Protein AF-A0A0C2KJC0-F1 (afdb_monomer_lite)

Structure (mmCIF, N/CA/C/O backbone):
data_AF-A0A0C2KJC0-F1
#
_entry.id   AF-A0A0C2KJC0-F1
#
loop_
_atom_site.group_PDB
_atom_site.id
_atom_site.type_symbol
_atom_site.label_atom_id
_atom_site.label_alt_id
_atom_site.label_comp_id
_atom_site.label_asym_id
_atom_site.label_entity_id
_atom_site.label_seq_id
_atom_site.pdbx_PDB_ins_code
_atom_site.Cartn_x
_atom_site.Cartn_y
_atom_site.Cartn_z
_atom_site.occupancy
_atom_site.B_iso_or_equiv
_atom_site.auth_seq_id
_atom_site.auth_comp_id
_atom_site.auth_asym_id
_atom_site.auth_atom_id
_atom_site.pdbx_PDB_model_num
ATOM 1 N N . MET A 1 1 ? -7.587 3.906 2.055 1.00 74.19 1 MET A N 1
ATOM 2 C CA . MET A 1 1 ? -7.686 5.118 1.212 1.00 74.19 1 MET A CA 1
ATOM 3 C C . MET A 1 1 ? -6.501 5.133 0.279 1.00 74.19 1 MET A C 1
ATOM 5 O O . MET A 1 1 ? -5.377 4.971 0.729 1.00 74.19 1 MET A O 1
ATOM 9 N N . VAL A 1 2 ? -6.749 5.277 -1.013 1.00 67.50 2 VAL A N 1
ATOM 10 C CA . VAL A 1 2 ? -5.708 5.223 -2.041 1.00 67.50 2 VAL A CA 1
ATOM 11 C C . VAL A 1 2 ? -5.778 6.500 -2.856 1.00 67.50 2 VAL A C 1
ATOM 13 O O . VAL A 1 2 ? -6.874 6.944 -3.216 1.00 67.50 2 VAL A O 1
ATOM 16 N N . TYR A 1 3 ? -4.621 7.090 -3.134 1.00 64.12 3 TYR A N 1
ATOM 17 C CA . TYR A 1 3 ? -4.519 8.243 -4.015 1.00 64.12 3 TYR A CA 1
ATOM 18 C C . TYR A 1 3 ? -3.795 7.850 -5.285 1.00 64.12 3 TYR A C 1
ATOM 20 O O . TYR A 1 3 ? -2.656 7.410 -5.219 1.00 64.12 3 TYR A O 1
ATOM 28 N N . SER A 1 4 ? -4.430 8.074 -6.427 1.00 61.91 4 SER A N 1
ATOM 29 C CA . SER A 1 4 ? -3.801 7.917 -7.732 1.00 61.91 4 SER A CA 1
ATOM 30 C C . SER A 1 4 ? -3.874 9.231 -8.498 1.00 61.91 4 SER A C 1
ATOM 32 O O . SER A 1 4 ? -4.860 9.971 -8.438 1.00 61.91 4 SER A O 1
ATOM 34 N N . THR A 1 5 ? -2.820 9.567 -9.228 1.00 53.16 5 THR A N 1
ATOM 35 C CA . THR A 1 5 ? -2.839 10.702 -10.148 1.00 53.16 5 THR A CA 1
ATOM 36 C C . THR A 1 5 ? -3.130 10.197 -11.549 1.00 53.16 5 THR A C 1
ATOM 38 O O . THR A 1 5 ? -2.281 9.688 -12.271 1.00 53.16 5 THR A O 1
ATOM 41 N N . THR A 1 6 ? -4.380 10.343 -11.976 1.00 53.16 6 THR A N 1
ATOM 42 C CA . THR A 1 6 ? -4.729 10.095 -13.374 1.00 53.16 6 THR A CA 1
ATOM 43 C C . THR A 1 6 ? -4.352 11.326 -14.192 1.00 53.16 6 THR A C 1
ATOM 45 O O . THR A 1 6 ? -4.978 12.384 -14.054 1.00 53.16 6 THR A O 1
ATOM 48 N N . LYS A 1 7 ? -3.338 11.215 -15.058 1.00 50.09 7 LYS A N 1
ATOM 49 C CA . LYS A 1 7 ? -3.073 12.241 -16.076 1.00 50.09 7 LYS A CA 1
ATOM 50 C C . LYS A 1 7 ? -4.259 12.259 -17.045 1.00 50.09 7 LYS A C 1
ATOM 52 O O . LYS A 1 7 ? -4.521 11.274 -17.726 1.00 50.09 7 LYS A O 1
ATOM 57 N N . LYS A 1 8 ? -5.011 13.363 -17.087 1.00 56.62 8 LYS A N 1
ATOM 58 C CA . LYS A 1 8 ? -6.057 13.542 -18.104 1.00 56.62 8 LYS A CA 1
ATOM 59 C C . LYS A 1 8 ? -5.412 13.682 -19.489 1.00 56.62 8 LYS A C 1
ATOM 61 O O . LYS A 1 8 ? -4.358 14.316 -19.571 1.00 56.62 8 LYS A O 1
ATOM 66 N N . PRO A 1 9 ? -6.037 13.157 -20.561 1.00 55.56 9 PRO A N 1
ATOM 67 C CA . PRO A 1 9 ? -5.565 13.397 -21.918 1.00 55.56 9 PRO A CA 1
ATOM 68 C C . PRO A 1 9 ? -5.495 14.907 -22.165 1.00 55.56 9 PRO A C 1
ATOM 70 O O . PRO A 1 9 ? -6.414 15.655 -21.818 1.00 55.56 9 PRO A O 1
ATOM 73 N N . VAL A 1 10 ? -4.352 15.352 -22.686 1.00 49.28 10 VAL A N 1
ATOM 74 C CA . VAL A 1 10 ? -4.024 16.766 -22.869 1.00 49.28 10 VAL A CA 1
ATOM 75 C C . VAL A 1 10 ? -5.002 17.376 -23.872 1.00 49.28 10 VAL A C 1
ATOM 77 O O . VAL A 1 10 ? -4.950 17.091 -25.063 1.00 49.28 10 VAL A O 1
ATOM 80 N N . SER A 1 11 ? -5.903 18.228 -23.380 1.00 60.25 11 SER A N 1
ATOM 81 C CA . SER A 1 11 ? -6.681 19.141 -24.219 1.00 60.25 11 SER A CA 1
ATOM 82 C C . SER A 1 11 ? -5.780 20.304 -24.642 1.00 60.25 11 SER A C 1
ATOM 84 O O . SER A 1 11 ? -5.090 20.901 -23.814 1.00 60.25 11 SER A O 1
ATOM 86 N N . SER A 1 12 ? -5.764 20.606 -25.938 1.00 69.06 12 SER A N 1
ATOM 87 C CA . SER A 1 12 ? -4.708 21.317 -26.676 1.00 69.06 12 SER A CA 1
ATOM 88 C C . SER A 1 12 ? -4.483 22.803 -26.345 1.00 69.06 12 SER A C 1
ATOM 90 O O . SER A 1 12 ? -3.780 23.483 -27.091 1.00 69.06 12 SER A O 1
ATOM 92 N N . ARG A 1 13 ? -5.025 23.358 -25.250 1.00 73.00 13 ARG A N 1
ATOM 93 C CA . ARG A 1 13 ? -4.873 24.803 -24.971 1.00 73.00 13 ARG A CA 1
ATOM 94 C C . ARG A 1 13 ? -4.817 25.252 -23.508 1.00 73.00 13 ARG A C 1
ATOM 96 O O . ARG A 1 13 ? -4.874 26.452 -23.255 1.00 73.00 13 ARG A O 1
ATOM 103 N N . GLY A 1 14 ? -4.671 24.341 -22.544 1.00 73.44 14 GLY A N 1
ATOM 104 C CA . GLY A 1 14 ? -4.585 24.688 -21.118 1.00 73.44 14 GLY A CA 1
ATOM 105 C C . GLY A 1 14 ? -3.376 24.065 -20.425 1.00 73.44 14 GLY A C 1
ATOM 106 O O . GLY A 1 14 ? -2.967 22.959 -20.771 1.00 73.44 14 GLY A O 1
ATOM 107 N N . LYS A 1 15 ? -2.820 24.751 -19.414 1.00 76.75 15 LYS A N 1
ATOM 108 C CA . LYS A 1 15 ? -1.827 24.150 -18.509 1.00 76.75 15 LYS A CA 1
ATOM 109 C C . LYS A 1 15 ? -2.422 22.853 -17.932 1.00 76.75 15 LYS A C 1
ATOM 111 O O . LYS A 1 15 ? -3.528 22.912 -17.383 1.00 76.75 15 LYS A O 1
ATOM 116 N N . PRO A 1 16 ? -1.747 21.697 -18.052 1.00 64.19 16 PRO A N 1
ATOM 117 C CA . PRO A 1 16 ? -2.268 20.443 -17.529 1.00 64.19 16 PRO A CA 1
ATOM 118 C C . PRO A 1 16 ? -2.407 20.551 -16.008 1.00 64.19 16 PRO A C 1
ATOM 120 O O . PRO A 1 16 ? -1.422 20.661 -15.285 1.00 64.19 16 PRO A O 1
ATOM 123 N N . THR A 1 17 ? -3.647 20.547 -15.517 1.00 74.12 17 THR A N 1
ATOM 124 C CA . THR A 1 17 ? -3.936 20.424 -14.086 1.00 74.12 17 THR A CA 1
ATOM 125 C C . THR A 1 17 ? -4.113 18.944 -13.773 1.00 74.12 17 THR A C 1
ATOM 127 O O . THR A 1 17 ? -5.061 18.300 -14.226 1.00 74.12 17 THR A O 1
ATOM 130 N N . VAL A 1 18 ? -3.165 18.375 -13.030 1.00 74.88 18 VAL A N 1
ATOM 131 C CA . VAL A 1 18 ? -3.246 16.985 -12.574 1.00 74.88 18 VAL A CA 1
ATOM 132 C C . VAL A 1 18 ? -4.295 16.928 -11.466 1.00 74.88 18 VAL A C 1
ATOM 134 O O . VAL A 1 18 ? -4.093 17.461 -10.377 1.00 74.88 18 VAL A O 1
ATOM 137 N N . LYS A 1 19 ? -5.454 16.325 -11.744 1.00 80.00 19 LYS A N 1
ATOM 138 C CA . LYS A 1 19 ? -6.453 16.052 -10.705 1.00 80.00 19 LYS A CA 1
ATOM 139 C C . LYS A 1 19 ? -6.055 14.761 -9.994 1.00 80.00 19 LYS A C 1
ATOM 141 O O . LYS A 1 19 ? -6.086 13.697 -10.607 1.00 80.00 19 LYS A O 1
ATOM 146 N N . LYS A 1 20 ? -5.689 14.862 -8.713 1.00 82.12 20 LYS A N 1
ATOM 147 C CA . LYS A 1 20 ? -5.448 13.704 -7.843 1.00 82.12 20 LYS A CA 1
ATOM 148 C C . LYS A 1 20 ? -6.792 13.022 -7.574 1.00 82.12 20 LYS A C 1
ATOM 150 O O . LYS A 1 20 ? -7.689 13.633 -6.990 1.00 82.12 20 LYS A O 1
ATOM 155 N N . LEU A 1 21 ? -6.953 11.796 -8.063 1.00 85.56 21 LEU A N 1
ATOM 156 C CA . LEU A 1 21 ? -8.123 10.967 -7.813 1.00 85.56 21 LEU A CA 1
ATOM 157 C C . LEU A 1 21 ? -7.926 10.265 -6.465 1.00 85.56 21 LEU A C 1
ATOM 159 O O . LEU A 1 21 ? -6.847 9.763 -6.155 1.00 85.56 21 LEU A O 1
ATOM 163 N N . ARG A 1 22 ? -8.969 10.264 -5.636 1.00 88.69 22 ARG A N 1
ATOM 164 C CA . ARG A 1 22 ? -8.951 9.636 -4.315 1.00 88.69 22 ARG A CA 1
ATOM 165 C C . ARG A 1 22 ? -10.032 8.572 -4.265 1.00 88.69 22 ARG A C 1
ATOM 167 O O . ARG A 1 22 ? -11.211 8.892 -4.393 1.00 88.69 22 ARG A O 1
ATOM 174 N N . THR A 1 23 ? -9.625 7.339 -3.997 1.00 91.50 23 THR A N 1
ATOM 175 C CA . THR A 1 23 ? -10.531 6.203 -3.830 1.00 91.50 23 THR A CA 1
ATOM 176 C C . THR A 1 23 ? -10.541 5.790 -2.364 1.00 91.50 23 THR A C 1
ATOM 178 O O . THR A 1 23 ? -9.501 5.502 -1.765 1.00 91.50 23 THR A O 1
ATOM 181 N N . THR A 1 24 ? -11.725 5.767 -1.756 1.00 94.06 24 THR A N 1
ATOM 182 C CA . THR A 1 24 ? -11.911 5.303 -0.375 1.00 94.06 24 THR A CA 1
ATOM 183 C C . THR A 1 24 ? -12.746 4.032 -0.406 1.00 94.06 24 THR A C 1
ATOM 185 O O . THR A 1 24 ? -13.825 4.030 -0.986 1.00 94.06 24 THR A O 1
ATOM 188 N N . LYS A 1 25 ? -12.221 2.964 0.193 1.00 95.69 25 LYS A N 1
ATOM 189 C CA . LYS A 1 25 ? -12.908 1.695 0.429 1.00 95.69 25 LYS A CA 1
ATOM 190 C C . LYS A 1 25 ? -12.744 1.338 1.909 1.00 95.69 25 LYS A C 1
ATOM 192 O O . LYS A 1 25 ? -11.791 1.801 2.543 1.00 95.69 25 LYS A O 1
ATOM 197 N N . THR A 1 26 ? -13.679 0.564 2.436 1.00 95.06 26 THR A N 1
ATOM 198 C CA . THR A 1 26 ? -13.746 0.135 3.839 1.00 95.06 26 THR A CA 1
ATOM 199 C C . THR A 1 26 ? -14.076 -1.345 3.877 1.00 95.06 26 THR A C 1
ATOM 201 O O . THR A 1 26 ? -14.978 -1.773 3.163 1.00 95.06 26 THR A O 1
ATOM 204 N N . ASP A 1 27 ? -13.355 -2.092 4.705 1.00 96.50 27 ASP A N 1
ATOM 205 C CA . ASP A 1 27 ? -13.550 -3.524 4.918 1.00 96.50 27 ASP A CA 1
ATOM 206 C C . ASP A 1 27 ? -13.108 -3.892 6.344 1.00 96.50 27 ASP A C 1
ATOM 208 O O . ASP A 1 27 ? -12.488 -3.076 7.037 1.00 96.50 27 ASP A O 1
ATOM 212 N N . HIS A 1 28 ? -13.425 -5.107 6.779 1.00 95.12 28 HIS A N 1
ATOM 213 C CA . HIS A 1 28 ? -13.050 -5.642 8.078 1.00 95.12 28 HIS A CA 1
ATOM 214 C C . HIS A 1 28 ? -11.810 -6.535 7.958 1.00 95.12 28 HIS A C 1
ATOM 216 O O . HIS A 1 28 ? -11.857 -7.621 7.382 1.00 95.12 28 HIS A O 1
ATOM 222 N N . ILE A 1 29 ? -10.697 -6.093 8.547 1.00 94.88 29 ILE A N 1
ATOM 223 C CA . ILE A 1 29 ? -9.453 -6.864 8.613 1.00 94.88 29 ILE A CA 1
ATOM 224 C C . ILE A 1 29 ? -9.204 -7.240 10.073 1.00 94.88 29 ILE A C 1
ATOM 226 O O . ILE A 1 29 ? -9.181 -6.370 10.945 1.00 94.88 29 ILE A O 1
ATOM 230 N N . LEU A 1 30 ? -8.992 -8.529 10.339 1.00 94.69 30 LEU A N 1
ATOM 231 C CA . LEU A 1 30 ? -8.578 -8.998 11.658 1.00 94.69 30 LEU A CA 1
ATOM 232 C C . LEU A 1 30 ? -7.152 -8.509 11.935 1.00 94.69 30 LEU A C 1
ATOM 234 O O . LEU A 1 30 ? -6.219 -8.866 11.224 1.00 94.69 30 LEU A O 1
ATOM 238 N N . MET A 1 31 ? -7.003 -7.654 12.948 1.00 94.62 31 MET A N 1
ATOM 239 C CA . MET A 1 31 ? -5.698 -7.130 13.380 1.00 94.62 31 MET A CA 1
ATOM 240 C C . MET A 1 31 ? -4.955 -8.076 14.314 1.00 94.62 31 MET A C 1
ATOM 242 O O . MET A 1 31 ? -3.779 -7.847 14.608 1.00 94.62 31 MET A O 1
ATOM 246 N N . ASP A 1 32 ? -5.629 -9.110 14.810 1.00 93.31 32 ASP A N 1
ATOM 247 C CA . ASP A 1 32 ? -4.954 -10.100 15.623 1.00 93.31 32 ASP A CA 1
ATOM 248 C C . ASP A 1 32 ? -4.098 -11.009 14.740 1.00 93.31 32 ASP A C 1
ATOM 250 O O . ASP A 1 32 ? -4.513 -11.415 13.660 1.00 93.31 32 ASP A O 1
ATOM 254 N N . GLU A 1 33 ? -2.868 -11.234 15.183 1.00 94.50 33 GLU A N 1
ATOM 255 C CA . GLU A 1 33 ? -1.820 -12.030 14.527 1.00 94.50 33 GLU A CA 1
ATOM 256 C C . GLU A 1 33 ? -1.440 -11.672 13.073 1.00 94.50 33 GLU A C 1
ATOM 258 O O . GLU A 1 33 ? -0.573 -12.325 12.493 1.00 94.50 33 GLU A O 1
ATOM 263 N N . ILE A 1 34 ? -2.004 -10.617 12.478 1.00 97.12 34 ILE A N 1
ATOM 264 C CA . ILE A 1 34 ? -1.676 -10.243 11.098 1.00 97.12 34 ILE A CA 1
ATOM 265 C C . ILE A 1 34 ? -0.240 -9.713 10.980 1.00 97.12 34 ILE A C 1
ATOM 267 O O . ILE A 1 34 ? 0.184 -8.832 11.733 1.00 97.12 34 ILE A O 1
ATOM 271 N N . SER A 1 35 ? 0.510 -10.234 10.006 1.00 96.38 35 SER A N 1
ATOM 272 C CA . SER A 1 35 ? 1.835 -9.715 9.672 1.00 96.38 35 SER A CA 1
ATOM 273 C C . SER A 1 35 ? 1.729 -8.403 8.890 1.00 96.38 35 SER A C 1
ATOM 275 O O . SER A 1 35 ? 0.737 -8.146 8.204 1.00 96.38 35 SER A O 1
ATOM 277 N N . HIS A 1 36 ? 2.779 -7.582 8.931 1.00 95.94 36 HIS A N 1
ATOM 278 C CA . HIS A 1 36 ? 2.855 -6.349 8.142 1.00 95.94 36 HIS A CA 1
ATOM 279 C C . HIS A 1 36 ? 2.617 -6.602 6.639 1.00 95.94 36 HIS A C 1
ATOM 281 O O . HIS A 1 36 ? 1.850 -5.890 5.994 1.00 95.94 36 HIS A O 1
ATOM 287 N N . VAL A 1 37 ? 3.209 -7.663 6.084 1.00 96.31 37 VAL A N 1
ATOM 288 C CA . VAL A 1 37 ? 3.060 -8.021 4.665 1.00 96.31 37 VAL A CA 1
ATOM 289 C C . VAL A 1 37 ? 1.637 -8.484 4.351 1.00 96.31 37 VAL A C 1
ATOM 291 O O . VAL A 1 37 ? 1.074 -8.083 3.329 1.00 96.31 37 VAL A O 1
ATOM 294 N N . ASP A 1 38 ? 1.030 -9.297 5.215 1.00 97.00 38 ASP A N 1
ATOM 295 C CA . ASP A 1 38 ? -0.334 -9.792 4.995 1.00 97.00 38 ASP A CA 1
ATOM 296 C C . ASP A 1 38 ? -1.374 -8.681 5.145 1.00 97.00 38 ASP A C 1
ATOM 298 O O . ASP A 1 38 ? -2.348 -8.649 4.391 1.00 97.00 38 ASP A O 1
ATOM 302 N N . PHE A 1 39 ? -1.123 -7.708 6.025 1.00 97.00 39 PHE A N 1
ATOM 303 C CA . PHE A 1 39 ? -1.915 -6.485 6.117 1.00 97.00 39 PHE A CA 1
ATOM 304 C C . PHE A 1 39 ? -1.897 -5.698 4.801 1.00 97.00 39 PHE A C 1
ATOM 306 O O . PHE A 1 39 ? -2.956 -5.319 4.291 1.00 97.00 39 PHE A O 1
ATOM 313 N N . ILE A 1 40 ? -0.718 -5.506 4.199 1.00 96.81 40 ILE A N 1
ATOM 314 C CA . ILE A 1 40 ? -0.598 -4.823 2.903 1.00 96.81 40 ILE A CA 1
ATOM 315 C C . ILE A 1 40 ? -1.302 -5.623 1.800 1.00 96.81 40 ILE A C 1
ATOM 317 O O . ILE A 1 40 ? -2.045 -5.040 1.011 1.00 96.81 40 ILE A O 1
ATOM 321 N N . LYS A 1 41 ? -1.132 -6.951 1.746 1.00 96.81 41 LYS A N 1
ATOM 322 C CA . LYS A 1 41 ? -1.833 -7.804 0.766 1.00 96.81 41 LYS A CA 1
ATOM 323 C C . LYS A 1 41 ? -3.352 -7.702 0.904 1.00 96.81 41 LYS A C 1
ATOM 325 O O . LYS A 1 41 ? -4.043 -7.559 -0.105 1.00 96.81 41 LYS A O 1
ATOM 330 N N . ALA A 1 42 ? -3.873 -7.742 2.132 1.00 97.00 42 ALA A N 1
ATOM 331 C CA . ALA A 1 42 ? -5.298 -7.573 2.402 1.00 97.00 42 ALA A CA 1
ATOM 332 C C . ALA A 1 42 ? -5.791 -6.197 1.930 1.00 97.00 42 ALA A C 1
ATOM 334 O O . ALA A 1 42 ? -6.811 -6.104 1.247 1.00 97.00 42 ALA A O 1
ATOM 335 N N . PHE A 1 43 ? -5.027 -5.138 2.201 1.00 96.00 43 PHE A N 1
ATOM 336 C CA . PHE A 1 43 ? -5.340 -3.795 1.723 1.00 96.00 43 PHE A CA 1
ATOM 337 C C . PHE A 1 43 ? -5.360 -3.695 0.189 1.00 96.00 43 PHE A C 1
ATOM 339 O O . PHE A 1 43 ? -6.304 -3.144 -0.385 1.00 96.00 43 PHE A O 1
ATOM 346 N N . LEU A 1 44 ? -4.347 -4.242 -0.491 1.00 95.81 44 LEU A N 1
ATOM 347 C CA . LEU A 1 44 ? -4.289 -4.271 -1.955 1.00 95.81 44 LEU A CA 1
ATOM 348 C C . LEU A 1 44 ? -5.480 -5.027 -2.544 1.00 95.81 44 LEU A C 1
ATOM 350 O O . LEU A 1 44 ? -6.049 -4.580 -3.541 1.00 95.81 44 LEU A O 1
ATOM 354 N N . ARG A 1 45 ? -5.900 -6.121 -1.899 1.00 96.94 45 ARG A N 1
ATOM 355 C CA . ARG A 1 45 ? -7.077 -6.901 -2.297 1.00 96.94 45 ARG A CA 1
ATOM 356 C C . ARG A 1 45 ? -8.360 -6.084 -2.198 1.00 96.94 45 ARG A C 1
ATOM 358 O O . ARG A 1 45 ? -9.117 -6.057 -3.158 1.00 96.94 45 ARG A O 1
ATOM 365 N N . ILE A 1 46 ? -8.573 -5.362 -1.096 1.00 96.25 46 ILE A N 1
ATOM 366 C CA . ILE A 1 46 ? -9.738 -4.470 -0.931 1.00 96.25 46 ILE A CA 1
ATOM 367 C C . ILE A 1 46 ? -9.802 -3.451 -2.074 1.00 96.25 46 ILE A C 1
ATOM 369 O O . ILE A 1 46 ? -10.879 -3.091 -2.550 1.00 96.25 46 ILE A O 1
ATOM 373 N N . HIS A 1 47 ? -8.645 -2.983 -2.538 1.00 95.62 47 HIS A N 1
ATOM 374 C CA . HIS A 1 47 ? -8.533 -1.983 -3.590 1.00 95.62 47 HIS A CA 1
ATOM 375 C C . HIS A 1 47 ? -8.479 -2.532 -5.024 1.00 95.62 47 HIS A C 1
ATOM 377 O O . HIS A 1 47 ? -8.443 -1.709 -5.936 1.00 95.62 47 HIS A O 1
A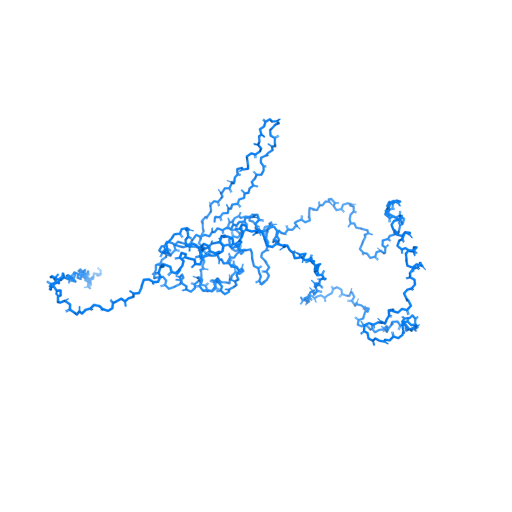TOM 383 N N . ASP A 1 48 ? -8.587 -3.848 -5.235 1.00 95.38 48 ASP A N 1
ATOM 384 C CA . ASP A 1 48 ? -8.433 -4.515 -6.544 1.00 95.38 48 ASP A CA 1
ATOM 385 C C . ASP A 1 48 ? -7.072 -4.209 -7.208 1.00 95.38 48 ASP A C 1
ATOM 387 O O . ASP A 1 48 ? -6.961 -4.012 -8.418 1.00 95.38 48 ASP A O 1
ATOM 391 N N . LEU A 1 49 ? -6.019 -4.112 -6.388 1.00 94.94 49 LEU A N 1
ATOM 392 C CA . LEU A 1 49 ? -4.653 -3.766 -6.805 1.00 94.94 49 LEU A CA 1
ATOM 393 C C . LEU A 1 49 ? -3.679 -4.951 -6.766 1.00 94.94 49 LEU A C 1
ATOM 395 O O . LEU A 1 49 ? -2.513 -4.780 -7.111 1.00 94.94 49 LEU A O 1
ATOM 399 N N . THR A 1 50 ? -4.127 -6.144 -6.369 1.00 95.19 50 THR A N 1
ATOM 400 C CA . THR A 1 50 ? -3.273 -7.342 -6.231 1.00 95.19 50 THR A CA 1
ATOM 401 C C . THR A 1 50 ? -2.636 -7.797 -7.536 1.00 95.19 50 THR A C 1
ATOM 403 O O . THR A 1 50 ? -1.562 -8.384 -7.512 1.00 95.19 50 THR A O 1
ATOM 406 N N . ASP A 1 51 ? -3.267 -7.501 -8.671 1.00 94.50 51 ASP A N 1
ATOM 407 C CA . ASP A 1 51 ? -2.741 -7.863 -9.992 1.00 94.50 51 ASP A CA 1
ATOM 408 C C . ASP A 1 51 ? -1.697 -6.858 -10.499 1.00 94.50 51 ASP A C 1
ATOM 410 O O . ASP A 1 51 ? -0.967 -7.136 -11.448 1.00 94.50 51 ASP A O 1
ATOM 414 N N . GLN A 1 52 ? -1.649 -5.672 -9.885 1.00 94.44 52 GLN A N 1
ATOM 415 C CA . GLN A 1 52 ? -0.778 -4.568 -10.285 1.00 94.44 52 GLN A CA 1
ATOM 416 C C . GLN A 1 52 ? 0.394 -4.383 -9.327 1.00 94.44 52 GLN A C 1
ATOM 418 O O . GLN A 1 52 ? 1.434 -3.898 -9.755 1.00 94.44 52 GLN A O 1
ATOM 423 N N . TYR A 1 53 ? 0.251 -4.750 -8.053 1.00 95.94 53 TYR A N 1
ATOM 424 C CA . TYR A 1 53 ? 1.257 -4.514 -7.022 1.00 95.94 53 TYR A CA 1
ATOM 425 C C . TYR A 1 53 ? 1.434 -5.740 -6.128 1.00 95.94 53 TYR A C 1
ATOM 427 O O . TYR A 1 53 ? 0.455 -6.359 -5.711 1.00 95.94 53 TYR A O 1
ATOM 435 N N . SER A 1 54 ? 2.685 -6.045 -5.777 1.00 95.50 54 SER A N 1
ATOM 436 C CA . SER A 1 54 ? 3.028 -7.067 -4.786 1.00 95.50 54 SER A CA 1
ATOM 437 C C . SER A 1 54 ? 3.973 -6.475 -3.748 1.00 95.50 54 SER A C 1
ATOM 439 O O . SER A 1 54 ? 5.026 -5.957 -4.122 1.00 95.50 54 SER A O 1
ATOM 441 N N . PRO A 1 55 ? 3.674 -6.590 -2.442 1.00 95.81 55 PRO A N 1
ATOM 442 C CA . PRO A 1 55 ? 4.670 -6.293 -1.427 1.00 95.81 55 PRO A CA 1
ATOM 443 C C . PRO A 1 55 ? 5.816 -7.308 -1.522 1.00 95.81 55 PRO A C 1
ATOM 445 O O . PRO A 1 55 ? 5.608 -8.472 -1.885 1.00 95.81 55 PRO A O 1
ATOM 448 N N . GLY A 1 56 ? 7.028 -6.867 -1.193 1.00 91.69 56 GLY A N 1
ATOM 449 C CA . GLY A 1 56 ? 8.169 -7.756 -1.024 1.00 91.69 56 GLY A CA 1
ATOM 450 C C . GLY A 1 56 ? 8.046 -8.583 0.257 1.00 91.69 56 GLY A C 1
ATOM 451 O O . GLY A 1 56 ? 7.234 -8.299 1.135 1.00 91.69 56 GLY A O 1
ATOM 452 N N . VAL A 1 57 ? 8.888 -9.611 0.383 1.00 86.81 57 VAL A N 1
ATOM 453 C CA . VAL A 1 57 ? 8.899 -10.511 1.555 1.00 86.81 57 VAL A CA 1
ATOM 454 C C . VAL A 1 57 ? 9.295 -9.773 2.840 1.00 86.81 57 VAL A C 1
ATOM 456 O O . VAL A 1 57 ? 8.795 -10.091 3.914 1.00 86.81 57 VAL A O 1
ATOM 459 N N . HIS A 1 58 ? 10.180 -8.781 2.727 1.00 81.25 58 HIS A N 1
ATOM 460 C CA . HIS A 1 58 ? 10.727 -8.040 3.870 1.00 81.25 58 HIS A CA 1
ATOM 461 C C . HIS A 1 58 ? 10.315 -6.569 3.899 1.00 81.25 58 HIS A C 1
ATOM 463 O O . HIS A 1 58 ? 10.351 -5.945 4.954 1.00 81.25 58 HIS A O 1
ATOM 469 N N . PHE A 1 59 ? 9.927 -6.025 2.746 1.00 88.12 59 PHE A N 1
ATOM 470 C CA . PHE A 1 59 ? 9.633 -4.611 2.575 1.00 88.12 59 PHE A CA 1
ATOM 471 C C . PHE A 1 59 ? 8.340 -4.457 1.793 1.00 88.12 59 PHE A C 1
ATOM 473 O O . PHE A 1 59 ? 8.172 -5.036 0.718 1.00 88.12 59 PHE A O 1
ATOM 480 N N . GLY A 1 60 ? 7.437 -3.660 2.344 1.00 92.75 60 GLY A N 1
ATOM 481 C CA . GLY A 1 60 ? 6.220 -3.237 1.678 1.00 92.75 60 GLY A CA 1
ATOM 482 C C . GLY A 1 60 ? 6.268 -1.749 1.338 1.00 92.75 60 GLY A C 1
ATOM 483 O O . GLY A 1 60 ? 7.132 -1.034 1.843 1.00 92.75 60 GLY A O 1
ATOM 484 N N . PRO A 1 61 ? 5.354 -1.279 0.481 1.00 95.88 61 PRO A N 1
ATOM 485 C CA . PRO A 1 61 ? 5.177 0.144 0.239 1.00 95.88 61 PRO A CA 1
ATOM 486 C C . PRO A 1 61 ? 4.840 0.883 1.536 1.00 95.88 61 PRO A C 1
ATOM 488 O O . PRO A 1 61 ? 4.010 0.421 2.317 1.00 95.88 61 PRO A O 1
ATOM 491 N N . GLN A 1 62 ? 5.459 2.047 1.732 1.00 96.56 62 GLN A N 1
ATOM 492 C CA . GLN A 1 62 ? 5.207 2.910 2.883 1.00 96.56 62 GLN A CA 1
ATOM 493 C C . GLN A 1 62 ? 3.750 3.404 2.883 1.00 96.56 62 GLN A C 1
ATOM 495 O O . GLN A 1 62 ? 3.207 3.791 1.841 1.00 96.56 62 GLN A O 1
ATOM 500 N N . PHE A 1 63 ? 3.116 3.435 4.055 1.00 96.88 63 PHE A N 1
ATOM 501 C CA . PHE A 1 63 ? 1.754 3.952 4.212 1.00 96.88 63 PHE A CA 1
ATOM 502 C C . PHE A 1 63 ? 1.570 4.729 5.507 1.00 96.88 63 PHE A C 1
ATOM 504 O O . PHE A 1 63 ? 2.345 4.613 6.452 1.00 96.88 63 PHE A O 1
ATOM 511 N N . LYS A 1 64 ? 0.511 5.536 5.560 1.00 96.88 64 LYS A N 1
ATOM 512 C CA . LYS A 1 64 ? 0.096 6.250 6.770 1.00 96.88 64 LYS A CA 1
ATOM 513 C C . LYS A 1 64 ? -1.050 5.518 7.444 1.00 96.88 64 LYS A C 1
ATOM 515 O O . LYS A 1 64 ? -2.020 5.155 6.779 1.00 96.88 64 LYS A O 1
ATOM 520 N N . LEU A 1 65 ? -0.952 5.357 8.756 1.00 95.69 65 LEU A N 1
ATOM 521 C CA . LEU A 1 65 ? -1.919 4.666 9.598 1.00 95.69 65 LEU A CA 1
ATOM 522 C C . LEU A 1 65 ? -2.387 5.591 10.726 1.00 95.69 65 LEU A C 1
ATOM 524 O O . LEU A 1 65 ? -1.574 6.221 11.404 1.00 95.69 65 LEU A O 1
ATOM 528 N N . TRP A 1 66 ? -3.697 5.686 10.937 1.00 95.56 66 TRP A N 1
ATOM 529 C CA . TRP A 1 66 ? -4.275 6.391 12.083 1.00 95.56 66 TRP A CA 1
ATOM 530 C C . TRP A 1 66 ? -5.650 5.825 12.433 1.00 95.56 66 TRP A C 1
ATOM 532 O O . TRP A 1 66 ? -6.274 5.136 11.635 1.00 95.56 66 TRP A O 1
ATOM 542 N N . TRP A 1 67 ? -6.147 6.113 13.629 1.00 94.00 67 TRP A N 1
ATOM 543 C CA . TRP A 1 67 ? -7.477 5.701 14.081 1.00 94.00 67 TRP A CA 1
ATOM 544 C C . TRP A 1 67 ? -8.134 6.825 14.883 1.00 94.00 67 TRP A C 1
ATOM 546 O O . TRP A 1 67 ? -7.478 7.790 15.292 1.00 94.00 67 TRP A O 1
ATOM 556 N N . THR A 1 68 ? -9.445 6.719 15.086 1.00 87.94 68 THR A N 1
ATOM 557 C CA . THR A 1 68 ? -10.190 7.636 15.960 1.00 87.94 68 THR A CA 1
ATOM 558 C C . THR A 1 68 ? -9.594 7.570 17.369 1.00 87.94 68 THR A C 1
ATOM 560 O O . THR A 1 68 ? -9.381 6.478 17.878 1.00 87.94 68 THR A O 1
ATOM 563 N N . ASP A 1 69 ? -9.301 8.720 17.982 1.00 85.25 69 ASP A N 1
ATOM 564 C CA . ASP A 1 69 ? -8.629 8.890 19.291 1.00 85.25 69 ASP A CA 1
ATOM 565 C C . ASP A 1 69 ? -7.096 8.979 19.271 1.00 85.25 69 ASP A C 1
ATOM 567 O O . ASP A 1 69 ? -6.480 9.048 20.340 1.00 85.25 69 ASP A O 1
ATOM 571 N N . LEU A 1 70 ? -6.451 9.000 18.102 1.00 83.19 70 LEU A N 1
ATOM 572 C CA . LEU A 1 70 ? -5.057 9.440 18.035 1.00 83.19 70 LEU A CA 1
ATOM 573 C C . LEU A 1 70 ? -5.008 10.974 18.155 1.00 83.19 70 LEU A C 1
ATOM 575 O O . LEU A 1 70 ? -5.668 11.689 17.392 1.00 83.19 70 LEU A O 1
ATOM 579 N N . SER A 1 71 ? -4.240 11.499 19.115 1.00 79.69 71 SER A N 1
ATOM 580 C CA . SER A 1 71 ? -4.072 12.945 19.297 1.00 79.69 71 SER A CA 1
ATOM 581 C C . SER A 1 71 ? -3.444 13.554 18.039 1.00 79.69 71 SER A C 1
ATOM 583 O O . SER A 1 71 ? -2.298 13.257 17.719 1.00 79.69 71 SER A O 1
ATOM 585 N N . GLY A 1 72 ? -4.198 14.385 17.315 1.00 82.50 72 GLY A N 1
ATOM 586 C CA . GLY A 1 72 ? -3.753 15.006 16.059 1.00 82.50 72 GLY A CA 1
ATOM 587 C C . GLY A 1 72 ? -4.446 14.482 14.797 1.00 82.50 72 GLY A C 1
ATOM 588 O O . GLY A 1 72 ? -4.238 15.041 13.719 1.00 82.50 72 GLY A O 1
ATOM 589 N N . GLY A 1 73 ? -5.305 13.460 14.900 1.00 85.12 73 GLY A N 1
ATOM 590 C CA . GLY A 1 73 ? -6.092 12.958 13.770 1.00 85.12 73 GLY A CA 1
ATOM 591 C C . GLY A 1 73 ? -5.223 12.639 12.548 1.00 85.12 73 GLY A C 1
ATOM 592 O O . GLY A 1 73 ? -4.185 11.996 12.671 1.00 85.12 73 GLY A O 1
ATOM 593 N N . LYS A 1 74 ? -5.610 13.138 11.365 1.00 86.69 74 LYS A N 1
ATOM 594 C CA . LYS A 1 74 ? -4.847 12.927 10.121 1.00 86.69 74 LYS A CA 1
ATOM 595 C C . LYS A 1 74 ? -3.441 13.555 10.149 1.00 86.69 74 LYS A C 1
ATOM 597 O O . LYS A 1 74 ? -2.538 13.042 9.497 1.00 86.69 74 LYS A O 1
ATOM 602 N N . LEU A 1 75 ? -3.250 14.658 10.878 1.00 88.25 75 LEU A N 1
ATOM 603 C CA . LEU A 1 75 ? -1.948 15.333 10.993 1.00 88.25 75 LEU A CA 1
ATOM 604 C C . LEU A 1 75 ? -0.959 14.532 11.848 1.00 88.25 75 LEU A C 1
ATOM 606 O O . LEU A 1 75 ? 0.240 14.614 11.614 1.00 88.25 75 LEU A O 1
ATOM 610 N N . GLY A 1 76 ? -1.466 13.746 12.801 1.00 89.44 76 GLY A N 1
ATOM 611 C CA . GLY A 1 76 ? -0.671 12.865 13.656 1.00 89.44 76 GLY A CA 1
ATOM 612 C C . GLY A 1 76 ? -0.504 11.446 13.112 1.00 89.44 76 GLY A C 1
ATOM 613 O O . GLY A 1 76 ? -0.109 10.568 13.871 1.00 89.44 76 GLY A O 1
ATOM 614 N N . ALA A 1 77 ? -0.853 11.191 11.846 1.00 93.38 77 ALA A N 1
ATOM 615 C CA . ALA A 1 77 ? -0.797 9.850 11.279 1.00 93.38 77 ALA A CA 1
ATOM 616 C C . ALA A 1 77 ? 0.632 9.293 11.288 1.00 93.38 77 ALA A C 1
ATOM 618 O O . ALA A 1 77 ? 1.554 9.923 10.765 1.00 93.38 77 ALA A O 1
ATOM 619 N N . SER A 1 78 ? 0.796 8.094 11.847 1.00 95.56 78 SER A N 1
ATOM 620 C CA . SER A 1 78 ? 2.075 7.393 11.868 1.00 95.56 78 SER A CA 1
ATOM 621 C C . SER A 1 78 ? 2.382 6.858 10.474 1.00 95.56 78 SER A C 1
ATOM 623 O O . SER A 1 78 ? 1.560 6.166 9.871 1.00 95.56 78 SER A O 1
ATOM 625 N N . THR A 1 79 ? 3.559 7.189 9.957 1.00 97.31 79 THR A N 1
ATOM 626 C CA . THR A 1 79 ? 4.088 6.582 8.736 1.00 97.31 79 THR A CA 1
ATOM 627 C C . THR A 1 79 ? 4.712 5.239 9.101 1.00 97.31 79 THR A C 1
ATOM 629 O O . THR A 1 79 ? 5.573 5.191 9.973 1.00 97.31 79 THR A O 1
ATOM 632 N N . ILE A 1 80 ? 4.255 4.167 8.463 1.00 97.31 80 ILE A N 1
ATOM 633 C CA . ILE A 1 80 ? 4.725 2.797 8.664 1.00 97.31 80 ILE A CA 1
ATOM 634 C C . ILE A 1 80 ? 5.605 2.429 7.474 1.00 97.31 80 ILE A C 1
ATOM 636 O O . ILE A 1 80 ? 5.133 2.445 6.333 1.00 97.31 80 ILE A O 1
ATOM 640 N N . GLU A 1 81 ? 6.876 2.131 7.732 1.00 95.44 81 GLU A N 1
ATOM 641 C CA . GLU A 1 81 ? 7.844 1.759 6.693 1.00 95.44 81 GLU A CA 1
ATOM 642 C C . GLU A 1 81 ? 8.334 0.317 6.854 1.00 95.44 81 GLU A C 1
ATOM 644 O O . GLU A 1 81 ? 8.555 -0.391 5.871 1.00 95.44 81 GLU A O 1
ATOM 649 N N . ASN A 1 82 ? 8.468 -0.146 8.096 1.00 95.44 82 ASN A N 1
ATOM 650 C CA . ASN A 1 82 ? 9.025 -1.455 8.415 1.00 95.44 82 ASN A CA 1
ATOM 651 C C . ASN A 1 82 ? 8.101 -2.269 9.345 1.00 95.44 82 ASN A C 1
ATOM 653 O O . ASN A 1 82 ? 7.095 -1.778 9.861 1.00 95.44 82 ASN A O 1
ATOM 657 N N . ASN A 1 83 ? 8.455 -3.540 9.566 1.00 95.88 83 ASN A N 1
ATOM 658 C CA . ASN A 1 83 ? 7.681 -4.435 10.433 1.00 95.88 83 ASN A CA 1
ATOM 659 C C . ASN A 1 83 ? 7.614 -3.936 11.884 1.00 95.88 83 ASN A C 1
ATOM 661 O O . ASN A 1 83 ? 6.581 -4.084 12.524 1.00 95.88 83 ASN A O 1
ATOM 665 N N . HIS A 1 84 ? 8.684 -3.316 12.389 1.00 96.25 84 HIS A N 1
ATOM 666 C CA . HIS A 1 84 ? 8.726 -2.804 13.756 1.00 96.25 84 HIS A CA 1
ATOM 667 C C . HIS A 1 84 ? 7.733 -1.652 13.966 1.00 96.25 84 HIS A C 1
ATOM 669 O O . HIS A 1 84 ? 6.982 -1.670 14.941 1.00 96.25 84 HIS A O 1
ATOM 675 N N . ASP A 1 85 ? 7.666 -0.694 13.038 1.00 96.81 85 ASP A N 1
ATOM 676 C CA . ASP A 1 85 ? 6.700 0.410 13.082 1.00 96.81 85 ASP A CA 1
ATOM 677 C C . ASP A 1 85 ? 5.266 -0.133 13.093 1.00 96.81 85 ASP A C 1
ATOM 679 O O . ASP A 1 85 ? 4.412 0.328 13.860 1.00 96.81 85 ASP A O 1
ATOM 683 N N . PHE A 1 86 ? 5.013 -1.149 12.259 1.00 96.88 86 PHE A N 1
ATOM 684 C CA . PHE A 1 86 ? 3.721 -1.817 12.184 1.00 96.88 86 PHE A CA 1
ATOM 685 C C . PHE A 1 86 ? 3.373 -2.518 13.499 1.00 96.88 86 PHE A C 1
ATOM 687 O O . PHE A 1 86 ? 2.262 -2.345 13.998 1.00 96.88 86 PHE A O 1
ATOM 694 N N . ASP A 1 87 ? 4.315 -3.245 14.101 1.00 96.69 87 ASP A N 1
ATOM 695 C CA . ASP A 1 87 ? 4.116 -3.936 15.377 1.00 96.69 87 ASP A CA 1
ATOM 696 C C . ASP A 1 87 ? 3.833 -2.953 16.521 1.00 96.69 87 ASP A C 1
ATOM 698 O O . ASP A 1 87 ? 2.936 -3.187 17.337 1.00 96.69 87 ASP A O 1
ATOM 702 N N . VAL A 1 88 ? 4.537 -1.817 16.563 1.00 96.69 88 VAL A N 1
ATOM 703 C CA . VAL A 1 88 ? 4.290 -0.748 17.545 1.00 96.69 88 VAL A CA 1
ATOM 704 C C . VAL A 1 88 ? 2.885 -0.169 17.369 1.00 96.69 88 VAL A C 1
ATOM 706 O O . VAL A 1 88 ? 2.146 -0.024 18.351 1.00 96.69 88 VAL A O 1
ATOM 709 N N . ALA A 1 89 ? 2.481 0.126 16.131 1.00 96.25 89 ALA A N 1
ATOM 710 C CA . ALA A 1 89 ? 1.154 0.657 15.844 1.00 96.25 89 ALA A CA 1
ATOM 711 C C . ALA A 1 89 ? 0.041 -0.366 16.136 1.00 96.25 89 ALA A C 1
ATOM 713 O O . ALA A 1 89 ? -0.970 -0.017 16.750 1.00 96.25 89 ALA A O 1
ATOM 714 N N . ARG A 1 90 ? 0.250 -1.639 15.783 1.00 96.12 90 ARG A N 1
ATOM 715 C CA . ARG A 1 90 ? -0.654 -2.756 16.089 1.00 96.12 90 ARG A CA 1
ATOM 716 C C . ARG A 1 90 ? -0.807 -2.939 17.597 1.00 96.12 90 ARG A C 1
ATOM 718 O O . ARG A 1 90 ? -1.930 -3.030 18.085 1.00 96.12 90 ARG A O 1
ATOM 725 N N . ALA A 1 91 ? 0.284 -2.915 18.361 1.00 96.19 91 ALA A N 1
ATOM 726 C CA . ALA A 1 91 ? 0.228 -3.007 19.819 1.00 96.19 91 ALA A CA 1
ATOM 727 C C . ALA A 1 91 ? -0.522 -1.820 20.450 1.00 96.19 91 ALA A C 1
ATOM 729 O O . ALA A 1 91 ? -1.269 -1.998 21.415 1.00 96.19 91 ALA A O 1
ATOM 730 N N . ALA A 1 92 ? -0.355 -0.606 19.915 1.00 94.94 92 ALA A N 1
ATOM 731 C CA . ALA A 1 92 ? -1.112 0.566 20.356 1.00 94.94 92 ALA A CA 1
ATOM 732 C C . ALA A 1 92 ? -2.613 0.439 20.040 1.00 94.94 92 ALA A C 1
ATOM 734 O O . ALA A 1 92 ? -3.447 0.835 20.860 1.00 94.94 92 ALA A O 1
ATOM 735 N N . LEU A 1 93 ? -2.948 -0.149 18.891 1.00 94.44 93 LEU A N 1
ATOM 736 C CA . LEU A 1 93 ? -4.320 -0.405 18.473 1.00 94.44 93 LEU A CA 1
ATOM 737 C C . LEU A 1 93 ? -4.994 -1.475 19.346 1.00 94.44 93 LEU A C 1
ATOM 739 O O . LEU A 1 93 ? -6.090 -1.241 19.845 1.00 94.44 93 LEU A O 1
ATOM 743 N N . LEU A 1 94 ? -4.324 -2.600 19.610 1.00 94.44 94 LEU A N 1
ATOM 744 C CA . LEU A 1 94 ? -4.858 -3.703 20.427 1.00 94.44 94 LEU A CA 1
ATOM 745 C C . LEU A 1 94 ? -5.073 -3.322 21.900 1.00 94.44 94 LEU A C 1
ATOM 747 O O . LEU A 1 94 ? -5.891 -3.924 22.590 1.00 94.44 94 LEU A O 1
ATOM 751 N N . LYS A 1 95 ? -4.387 -2.287 22.399 1.00 94.75 95 LYS A N 1
ATOM 752 C CA . LYS A 1 95 ? -4.640 -1.736 23.743 1.00 94.75 95 LYS A CA 1
ATOM 753 C C . LYS A 1 95 ? -5.989 -1.015 23.853 1.00 94.75 95 LYS A C 1
ATOM 755 O O . LYS A 1 95 ? -6.414 -0.680 24.963 1.00 94.75 95 LYS A O 1
ATOM 760 N N . LYS A 1 96 ? -6.669 -0.735 22.738 1.00 92.62 96 LYS A N 1
ATOM 761 C CA . LYS A 1 96 ? -7.988 -0.098 22.741 1.00 92.62 96 LYS A CA 1
ATOM 762 C C . LYS A 1 96 ? -9.058 -1.140 23.070 1.00 92.62 96 LYS A C 1
ATOM 764 O O . LYS A 1 96 ? -9.177 -2.162 22.417 1.00 92.62 96 LYS A O 1
ATOM 769 N N . LYS A 1 97 ? -9.873 -0.851 24.091 1.00 82.38 97 LYS A N 1
ATOM 770 C CA . LYS A 1 97 ? -10.940 -1.745 24.587 1.00 82.38 97 LYS A CA 1
ATOM 771 C C . LYS A 1 97 ? -12.195 -1.799 23.700 1.00 82.38 97 LYS A C 1
ATOM 773 O O . LYS A 1 97 ? -13.148 -2.480 24.059 1.00 82.38 97 LYS A O 1
ATOM 778 N N . LYS A 1 98 ? -12.247 -1.014 22.624 1.00 85.81 98 LYS A N 1
ATOM 779 C CA . LYS A 1 98 ? -13.410 -0.872 21.740 1.00 85.81 98 LYS A CA 1
ATOM 780 C C . LYS A 1 98 ? -12.977 -1.085 20.302 1.00 85.81 98 LYS A C 1
ATOM 782 O O . LYS A 1 98 ? -11.823 -0.810 19.976 1.00 85.81 98 LYS A O 1
ATOM 787 N N . ASP A 1 99 ? -13.935 -1.471 19.469 1.00 86.94 99 ASP A N 1
ATOM 788 C CA . ASP A 1 99 ? -13.769 -1.544 18.023 1.00 86.94 99 ASP A CA 1
ATOM 789 C C . ASP A 1 99 ? -13.245 -0.202 17.499 1.00 86.94 99 ASP A C 1
ATOM 791 O O . ASP A 1 99 ? -13.914 0.834 17.566 1.00 86.94 99 ASP A O 1
ATOM 795 N N . ALA A 1 100 ? -11.994 -0.208 17.044 1.00 91.50 100 ALA A N 1
ATOM 796 C CA . ALA A 1 100 ? -11.309 0.979 16.568 1.00 91.50 100 ALA A CA 1
ATOM 797 C C . ALA A 1 100 ? -11.396 1.037 15.041 1.00 91.50 100 ALA A C 1
ATOM 799 O O . ALA A 1 100 ? -10.934 0.136 14.343 1.00 91.50 100 ALA A O 1
ATOM 800 N N . SER A 1 101 ? -11.953 2.126 14.504 1.00 93.12 101 SER A N 1
ATOM 801 C CA . SER A 1 101 ? -11.910 2.378 13.063 1.00 93.12 101 SER A CA 1
ATOM 802 C C . SER A 1 101 ? -10.510 2.838 12.674 1.00 93.12 101 SER A C 1
ATOM 804 O O . SER A 1 101 ? -10.100 3.959 12.986 1.00 93.12 101 SER A O 1
ATOM 806 N N . VAL A 1 102 ? -9.804 1.981 11.947 1.00 95.00 102 VAL A N 1
ATOM 807 C CA . VAL A 1 102 ? -8.477 2.265 11.404 1.00 95.00 102 VAL A CA 1
ATOM 808 C C . VAL A 1 102 ? -8.604 2.869 10.008 1.00 95.00 102 VAL A C 1
ATOM 810 O O . VAL A 1 102 ? -9.390 2.417 9.177 1.00 95.00 102 VAL A O 1
ATOM 813 N N . GLN A 1 103 ? -7.831 3.913 9.748 1.00 96.19 103 GLN A N 1
ATOM 814 C CA . GLN A 1 103 ? -7.720 4.592 8.468 1.00 96.19 103 GLN A CA 1
ATOM 815 C C . GLN A 1 103 ? -6.292 4.426 7.953 1.00 96.19 103 GLN A C 1
ATOM 817 O O . GLN A 1 103 ? -5.320 4.643 8.674 1.00 96.19 103 GLN A O 1
ATOM 822 N N . VAL A 1 104 ? -6.191 4.027 6.688 1.00 96.19 104 VAL A N 1
ATOM 823 C CA . VAL A 1 104 ? -4.925 3.731 6.014 1.00 96.19 104 VAL A CA 1
ATOM 824 C C . VAL A 1 104 ? -4.845 4.550 4.734 1.00 96.19 104 VAL A C 1
ATOM 826 O O . VAL A 1 104 ? -5.831 4.611 3.989 1.00 96.19 104 VAL A O 1
ATOM 829 N N . GLU A 1 105 ? -3.698 5.160 4.457 1.00 96.00 105 GLU A N 1
ATOM 830 C CA . GLU A 1 105 ? -3.425 5.931 3.240 1.00 96.00 105 GLU A CA 1
ATOM 831 C C . GLU A 1 105 ? -2.133 5.471 2.571 1.00 96.00 105 GLU A C 1
ATOM 833 O O . GLU A 1 105 ? -1.062 5.573 3.161 1.00 96.00 105 GLU A O 1
ATOM 838 N N . PHE A 1 106 ? -2.258 5.000 1.328 1.00 95.56 106 PHE A N 1
ATOM 839 C CA . PHE A 1 106 ? -1.131 4.686 0.450 1.00 95.56 106 PHE A CA 1
ATOM 840 C C . PHE A 1 106 ? -0.955 5.778 -0.600 1.00 95.56 106 PHE A C 1
ATOM 842 O O . PHE A 1 106 ? -1.939 6.273 -1.173 1.00 95.56 106 PHE A O 1
ATOM 849 N N . ASP A 1 107 ? 0.305 6.104 -0.873 1.00 94.00 107 ASP A N 1
ATOM 850 C CA . ASP A 1 107 ? 0.694 6.956 -1.988 1.00 94.00 107 ASP A CA 1
ATOM 851 C C . ASP A 1 107 ? 1.101 6.092 -3.185 1.00 94.00 107 ASP A C 1
ATOM 853 O O . ASP A 1 107 ? 2.188 5.523 -3.202 1.00 94.00 107 ASP A O 1
ATOM 857 N N . VAL A 1 108 ? 0.224 5.976 -4.187 1.00 92.06 108 VAL A N 1
ATOM 858 C CA . VAL A 1 108 ? 0.457 5.106 -5.355 1.00 92.06 108 VAL A CA 1
ATOM 859 C C . VAL A 1 108 ? 1.676 5.553 -6.159 1.00 92.06 108 VAL A C 1
ATOM 861 O O . VAL A 1 108 ? 2.327 4.719 -6.779 1.00 92.06 108 VAL A O 1
ATOM 864 N N . GLU A 1 109 ? 2.031 6.840 -6.123 1.00 91.06 109 GLU A N 1
ATOM 865 C CA . GLU A 1 109 ? 3.229 7.339 -6.809 1.00 91.06 109 GLU A CA 1
ATOM 866 C C . GLU A 1 109 ? 4.512 6.784 -6.180 1.00 91.06 109 GLU A C 1
ATOM 868 O O . GLU A 1 109 ? 5.464 6.474 -6.890 1.00 91.06 109 GLU A O 1
ATOM 873 N N . ALA A 1 110 ? 4.519 6.582 -4.860 1.00 92.31 110 ALA A N 1
ATOM 874 C CA . ALA A 1 110 ? 5.633 5.963 -4.145 1.00 92.31 110 ALA A CA 1
ATOM 875 C C . ALA A 1 110 ? 5.638 4.424 -4.257 1.00 92.31 110 ALA A C 1
ATOM 877 O O . ALA A 1 110 ? 6.593 3.778 -3.830 1.00 92.31 110 ALA A O 1
ATOM 878 N N . MET A 1 111 ? 4.589 3.820 -4.832 1.00 92.88 111 MET A N 1
ATOM 879 C CA . MET A 1 111 ? 4.453 2.366 -4.983 1.00 92.88 111 MET A CA 1
ATOM 880 C C . MET A 1 111 ? 5.053 1.807 -6.280 1.00 92.88 111 MET A C 1
ATOM 882 O O . MET A 1 111 ? 4.988 0.597 -6.490 1.00 92.88 111 MET A O 1
ATOM 886 N N . ASP A 1 112 ? 5.635 2.644 -7.143 1.00 91.81 112 ASP A N 1
ATOM 887 C CA . ASP A 1 112 ? 6.133 2.248 -8.473 1.00 91.81 112 ASP A CA 1
ATOM 888 C C . ASP A 1 112 ? 7.131 1.073 -8.419 1.00 91.81 112 ASP A C 1
ATOM 890 O O . ASP A 1 112 ? 7.044 0.129 -9.201 1.00 91.81 112 ASP A O 1
ATOM 894 N N . GLY A 1 113 ? 7.999 1.043 -7.399 1.00 93.38 113 GLY A N 1
ATOM 895 C CA . GLY A 1 113 ? 8.962 -0.046 -7.178 1.00 93.38 113 GLY A CA 1
ATOM 896 C C . GLY A 1 113 ? 8.352 -1.402 -6.794 1.00 93.38 113 GLY A C 1
ATOM 897 O O . GLY A 1 113 ? 9.059 -2.407 -6.786 1.00 93.38 113 GLY A O 1
ATOM 898 N N . TYR A 1 114 ? 7.056 -1.447 -6.483 1.00 94.88 114 TYR A N 1
ATOM 899 C CA . TYR A 1 114 ? 6.326 -2.660 -6.094 1.00 94.88 114 TYR A CA 1
ATOM 900 C C . TYR A 1 114 ? 5.371 -3.143 -7.190 1.00 94.88 114 TYR A C 1
ATOM 902 O O . TYR A 1 114 ? 4.562 -4.045 -6.953 1.00 94.88 114 TYR A O 1
ATOM 910 N N . GLN A 1 115 ? 5.411 -2.525 -8.373 1.00 94.44 115 GLN A N 1
ATOM 911 C CA . GLN A 1 115 ? 4.512 -2.871 -9.460 1.00 94.44 115 GLN A CA 1
ATOM 912 C C . GLN A 1 115 ? 4.866 -4.249 -10.039 1.00 94.44 115 GLN A C 1
ATOM 914 O O . GLN A 1 115 ? 5.986 -4.490 -10.493 1.00 94.44 115 GLN A O 1
ATOM 919 N N . ILE A 1 116 ? 3.893 -5.160 -10.069 1.00 92.56 116 ILE A N 1
ATOM 920 C CA . ILE A 1 116 ? 4.006 -6.414 -10.808 1.00 92.56 116 ILE A CA 1
ATOM 921 C C . ILE A 1 116 ? 3.835 -6.046 -12.273 1.00 92.56 116 ILE A C 1
ATOM 923 O O . ILE A 1 116 ? 2.738 -5.731 -12.737 1.00 92.56 116 ILE A O 1
ATOM 927 N N . TRP A 1 117 ? 4.931 -6.071 -13.021 1.00 83.94 117 TRP A N 1
ATOM 928 C CA . TRP A 1 117 ? 4.843 -5.949 -14.464 1.00 83.94 117 TRP A CA 1
ATOM 929 C C . TRP A 1 117 ? 4.190 -7.218 -14.988 1.00 83.94 117 TRP A C 1
ATOM 931 O O . TRP A 1 117 ? 4.849 -8.245 -15.173 1.00 83.94 117 TRP A O 1
ATOM 941 N N . LYS A 1 118 ? 2.878 -7.145 -15.231 1.00 77.88 118 LYS A N 1
ATOM 942 C CA . LYS A 1 118 ? 2.214 -8.109 -16.094 1.00 77.88 118 LYS A CA 1
ATOM 943 C C . LYS A 1 118 ? 2.924 -7.972 -17.429 1.00 77.88 118 LYS A C 1
ATOM 945 O O . LYS A 1 118 ? 2.759 -6.967 -18.120 1.00 77.88 118 LYS A O 1
ATOM 950 N N . ARG A 1 119 ? 3.783 -8.942 -17.751 1.00 69.44 119 ARG A N 1
ATOM 951 C CA . ARG A 1 119 ? 4.236 -9.119 -19.125 1.00 69.44 119 ARG A CA 1
ATOM 952 C C . ARG A 1 119 ? 2.935 -9.249 -19.888 1.00 69.44 119 ARG A C 1
ATOM 954 O O . ARG A 1 119 ? 2.213 -10.218 -19.692 1.00 69.44 119 ARG A O 1
ATOM 961 N N . VAL A 1 120 ? 2.563 -8.193 -20.606 1.00 63.84 120 VAL A N 1
ATOM 962 C CA . VAL A 1 120 ? 1.492 -8.292 -21.581 1.00 63.84 120 VAL A CA 1
ATOM 963 C C . VAL A 1 120 ? 1.926 -9.485 -22.408 1.00 63.84 120 VAL A C 1
ATOM 965 O O . VAL A 1 120 ? 3.067 -9.489 -22.883 1.00 63.84 120 VAL A O 1
ATOM 968 N N . ASP A 1 121 ? 1.100 -10.527 -22.437 1.00 56.44 121 ASP A N 1
ATOM 969 C CA . ASP A 1 121 ? 1.248 -11.642 -23.358 1.00 56.44 121 ASP A CA 1
ATOM 970 C C . ASP A 1 121 ? 1.117 -11.023 -24.748 1.00 56.44 121 ASP A C 1
ATOM 972 O O . ASP A 1 121 ? 0.047 -10.929 -25.338 1.00 56.44 121 ASP A O 1
ATOM 976 N N . GLN A 1 122 ? 2.205 -10.398 -25.178 1.00 56.09 122 GLN A N 1
ATOM 977 C CA . GLN A 1 122 ? 2.377 -9.786 -26.465 1.00 56.09 122 GLN A CA 1
ATOM 978 C C . GLN A 1 122 ? 2.483 -10.988 -27.374 1.00 56.09 122 GLN A C 1
ATOM 980 O O . GLN A 1 122 ? 3.543 -11.609 -27.394 1.00 56.09 122 GLN A O 1
ATOM 985 N N . ASP A 1 123 ? 1.326 -11.354 -27.930 1.00 56.09 123 ASP A N 1
ATOM 986 C CA . ASP A 1 123 ? 1.044 -12.479 -28.811 1.00 56.09 123 ASP A CA 1
ATOM 987 C C . ASP A 1 123 ? 2.170 -13.512 -28.851 1.00 56.09 123 ASP A C 1
ATOM 989 O O . ASP A 1 123 ? 3.206 -13.326 -29.493 1.00 56.09 123 ASP A O 1
ATOM 993 N N . GLU A 1 124 ? 1.927 -14.640 -28.185 1.00 51.91 124 GLU A N 1
ATOM 994 C CA . GLU A 1 124 ? 2.779 -15.834 -28.112 1.00 51.91 124 GLU A CA 1
ATOM 995 C C . GLU A 1 124 ? 3.223 -16.413 -29.475 1.00 51.91 124 GLU A C 1
ATOM 997 O O . GLU A 1 124 ? 3.861 -17.460 -29.528 1.00 51.91 124 GLU A O 1
ATOM 1002 N N . HIS A 1 125 ? 2.934 -15.745 -30.588 1.00 56.31 125 HIS A N 1
ATOM 1003 C CA . HIS A 1 125 ? 3.371 -16.133 -31.916 1.00 56.31 125 HIS A CA 1
ATOM 1004 C C . HIS A 1 125 ? 4.815 -15.742 -32.268 1.00 56.31 125 HIS A C 1
ATOM 1006 O O . HIS A 1 125 ? 5.346 -16.338 -33.200 1.00 56.31 125 HIS A O 1
ATOM 1012 N N . ASP A 1 126 ? 5.488 -14.854 -31.520 1.00 56.38 126 ASP A N 1
ATOM 1013 C CA . ASP A 1 126 ? 6.862 -14.414 -31.865 1.00 56.38 126 ASP A CA 1
ATOM 1014 C C . ASP A 1 126 ? 7.941 -14.687 -30.796 1.00 56.38 126 ASP A C 1
ATOM 1016 O O . ASP A 1 126 ? 9.106 -14.307 -30.955 1.00 56.38 126 ASP A O 1
ATOM 1020 N N . LYS A 1 127 ? 7.605 -15.369 -29.690 1.00 53.41 127 LYS A N 1
ATOM 1021 C CA . LYS A 1 127 ? 8.503 -15.477 -28.521 1.00 53.41 127 LYS A CA 1
ATOM 1022 C C . LYS A 1 127 ? 8.858 -16.899 -28.084 1.00 53.41 127 LYS A C 1
ATOM 1024 O O . LYS A 1 127 ? 9.047 -17.147 -26.897 1.00 53.41 127 LYS A O 1
ATOM 1029 N N . LEU A 1 128 ? 9.064 -17.812 -29.032 1.00 51.53 128 LEU A N 1
ATOM 1030 C CA . LEU A 1 128 ? 9.642 -19.140 -28.766 1.00 51.53 128 LEU A CA 1
ATOM 1031 C C . LEU A 1 128 ? 10.901 -19.422 -29.613 1.00 51.53 128 LEU A C 1
ATOM 1033 O O . LEU A 1 128 ? 10.973 -20.392 -30.359 1.00 51.53 128 LEU A O 1
ATOM 1037 N N . GLY A 1 129 ? 11.929 -18.569 -29.503 1.00 53.00 129 GLY A N 1
ATOM 1038 C CA . GLY A 1 129 ? 13.188 -18.785 -30.242 1.00 53.00 129 GLY A CA 1
ATOM 1039 C C . GLY A 1 129 ? 14.500 -18.336 -29.590 1.00 53.00 129 GLY A C 1
ATOM 1040 O O . GLY A 1 129 ? 15.556 -18.607 -30.152 1.00 53.00 129 GLY A O 1
ATOM 1041 N N . HIS A 1 130 ? 14.480 -17.673 -28.428 1.00 54.94 130 HIS A N 1
ATOM 1042 C CA . HIS A 1 130 ? 15.663 -16.949 -27.921 1.00 54.94 130 HIS A CA 1
ATOM 1043 C C . HIS A 1 130 ? 16.094 -17.325 -26.492 1.00 54.94 130 HIS A C 1
ATOM 1045 O O . HIS A 1 130 ? 16.746 -16.541 -25.812 1.00 54.94 130 HIS A O 1
ATOM 1051 N N . GLY A 1 131 ? 15.746 -18.521 -26.016 1.00 58.91 131 GLY A N 1
ATOM 1052 C CA . GLY A 1 131 ? 16.143 -19.012 -24.691 1.00 58.91 131 GLY A CA 1
ATOM 1053 C C . GLY A 1 131 ? 17.118 -20.181 -24.773 1.00 58.91 131 GLY A C 1
ATOM 1054 O O . GLY A 1 131 ? 16.703 -21.294 -24.487 1.00 58.91 131 GLY A O 1
ATOM 1055 N N . THR A 1 132 ? 18.348 -19.938 -25.253 1.00 53.59 132 THR A N 1
ATOM 1056 C CA . THR A 1 132 ? 19.606 -20.739 -25.105 1.00 53.59 132 THR A CA 1
ATOM 1057 C C . THR A 1 132 ? 20.598 -20.452 -26.235 1.00 53.59 132 THR A C 1
ATOM 1059 O O . THR A 1 132 ? 21.787 -20.727 -26.100 1.00 53.59 132 THR A O 1
ATOM 1062 N N . LYS A 1 133 ? 20.149 -19.874 -27.353 1.00 58.00 133 LYS A N 1
ATOM 1063 C CA . LYS A 1 133 ? 21.054 -19.488 -28.438 1.00 58.00 133 LYS A CA 1
ATOM 1064 C C . LYS A 1 133 ? 21.813 -18.224 -28.051 1.00 58.00 133 LYS A C 1
ATOM 1066 O O . LYS A 1 133 ? 21.198 -17.202 -27.753 1.00 58.00 133 LYS A O 1
ATOM 1071 N N . VAL A 1 134 ? 23.144 -18.308 -28.078 1.00 59.38 134 VAL A N 1
ATOM 1072 C CA . VAL A 1 134 ? 24.043 -17.146 -28.098 1.00 59.38 134 VAL A CA 1
ATOM 1073 C C . VAL A 1 134 ? 23.451 -16.129 -29.079 1.00 59.38 134 VAL A C 1
ATOM 1075 O O . VAL A 1 134 ? 23.203 -16.519 -30.225 1.00 59.38 134 VAL A O 1
ATOM 1078 N N . PRO A 1 135 ? 23.157 -14.882 -28.655 1.00 60.28 135 PRO A N 1
ATOM 1079 C CA . PRO A 1 135 ? 22.599 -13.874 -29.544 1.00 60.28 135 PRO A CA 1
ATOM 1080 C C . PRO A 1 135 ? 23.443 -13.800 -30.814 1.00 60.28 135 PRO A C 1
ATOM 1082 O O . PRO A 1 135 ? 24.634 -13.495 -30.760 1.00 60.28 135 PRO A O 1
ATOM 1085 N N . CYS A 1 136 ? 22.848 -14.168 -31.948 1.00 63.88 136 CYS A N 1
ATOM 1086 C CA . CYS A 1 136 ? 23.567 -14.189 -33.210 1.00 63.88 136 CYS A CA 1
ATOM 1087 C C . CYS A 1 136 ? 23.912 -12.739 -33.558 1.00 63.88 136 CYS A C 1
ATOM 1089 O O . CYS A 1 136 ? 23.013 -11.904 -33.650 1.00 63.88 136 CYS A O 1
ATOM 1091 N N . ALA A 1 137 ? 25.201 -12.419 -33.707 1.00 63.06 137 ALA A N 1
ATOM 1092 C CA . ALA A 1 137 ? 25.654 -11.046 -33.940 1.00 63.06 137 ALA A CA 1
ATOM 1093 C C . ALA A 1 137 ? 24.978 -10.417 -35.175 1.00 63.06 137 ALA A C 1
ATOM 1095 O O . ALA A 1 137 ? 24.700 -9.221 -35.191 1.00 63.06 137 ALA A O 1
ATOM 1096 N N . GLU A 1 138 ? 24.636 -11.249 -36.160 1.00 70.31 138 GLU A N 1
ATOM 1097 C CA . GLU A 1 138 ? 23.948 -10.894 -37.405 1.00 70.31 138 GLU A CA 1
ATOM 1098 C C . GLU A 1 138 ? 22.512 -10.388 -37.198 1.00 70.31 138 GLU A C 1
ATOM 1100 O O . GLU A 1 138 ? 21.998 -9.659 -38.041 1.00 70.31 138 GLU A O 1
ATOM 1105 N N . ALA A 1 139 ? 21.874 -10.723 -36.070 1.00 70.44 139 ALA A N 1
ATOM 1106 C CA . ALA A 1 139 ? 20.515 -10.284 -35.747 1.00 70.44 139 ALA A CA 1
ATOM 1107 C C . ALA A 1 139 ? 20.454 -8.859 -35.163 1.00 70.44 139 ALA A C 1
ATOM 1109 O O . ALA A 1 139 ? 19.369 -8.295 -35.018 1.00 70.44 139 ALA A O 1
ATOM 1110 N N . PHE A 1 140 ? 21.599 -8.268 -34.814 1.00 69.56 140 PHE A N 1
ATOM 1111 C CA . PHE A 1 140 ? 21.667 -6.886 -34.344 1.00 69.56 140 PHE A CA 1
ATOM 1112 C C . PHE A 1 140 ? 21.789 -5.921 -35.523 1.00 69.56 140 PHE A C 1
ATOM 1114 O O . PHE A 1 140 ? 22.426 -6.232 -36.527 1.00 69.56 140 PHE A O 1
ATOM 1121 N N . SER A 1 141 ? 21.204 -4.726 -35.397 1.00 74.50 141 SER A N 1
ATOM 1122 C CA . SER A 1 141 ? 21.371 -3.686 -36.416 1.00 74.50 141 SER A CA 1
ATOM 1123 C C . SER A 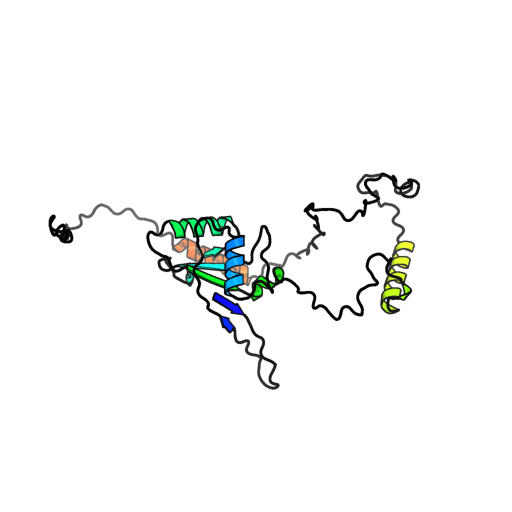1 141 ? 22.851 -3.324 -36.581 1.00 74.50 141 SER A C 1
ATOM 1125 O O . SER A 1 141 ? 23.653 -3.461 -35.653 1.00 74.50 141 SER A O 1
ATOM 1127 N N . SER A 1 142 ? 23.213 -2.820 -37.761 1.00 72.06 142 SER A N 1
ATOM 1128 C CA . SER A 1 142 ? 24.584 -2.398 -38.072 1.00 72.06 142 SER A CA 1
ATOM 1129 C C . SER A 1 142 ? 25.133 -1.375 -37.072 1.00 72.06 142 SER A C 1
ATOM 1131 O O . SER A 1 142 ? 26.325 -1.385 -36.784 1.00 72.06 142 SER A O 1
ATOM 1133 N N . GLU A 1 143 ? 24.271 -0.539 -36.487 1.00 72.81 143 GLU A N 1
ATOM 1134 C CA . GLU A 1 143 ? 24.630 0.415 -35.434 1.00 72.81 143 GLU A CA 1
ATOM 1135 C C . GLU A 1 143 ? 25.042 -0.286 -34.128 1.00 72.81 143 GLU A C 1
ATOM 1137 O O . GLU A 1 143 ? 26.075 0.041 -33.547 1.00 72.81 143 GLU A O 1
ATOM 1142 N N . PHE A 1 144 ? 24.312 -1.318 -33.695 1.00 69.31 144 PHE A N 1
ATOM 1143 C CA . PHE A 1 144 ? 24.693 -2.111 -32.520 1.00 69.31 144 PHE A CA 1
ATOM 1144 C C . PHE A 1 144 ? 25.917 -3.000 -32.779 1.00 69.31 144 PHE A C 1
ATOM 1146 O O . PHE A 1 144 ? 26.768 -3.150 -31.897 1.00 69.31 144 PHE A O 1
ATOM 1153 N N . GLN A 1 145 ? 26.066 -3.530 -33.996 1.00 69.62 145 GLN A N 1
ATOM 1154 C CA . GLN A 1 145 ? 27.282 -4.238 -34.411 1.00 69.62 145 GLN A CA 1
ATOM 1155 C C . GLN A 1 145 ? 28.510 -3.312 -34.428 1.00 69.62 145 GLN A C 1
ATOM 1157 O O . GLN A 1 145 ? 29.603 -3.736 -34.042 1.00 69.62 145 GLN A O 1
ATOM 1162 N N . LEU A 1 146 ? 28.336 -2.040 -34.807 1.00 71.00 146 LEU A N 1
ATOM 1163 C CA . LEU A 1 146 ? 29.400 -1.032 -34.810 1.00 71.00 146 LEU A CA 1
ATOM 1164 C C . LEU A 1 146 ? 29.973 -0.814 -33.404 1.00 71.00 146 LEU A C 1
ATOM 1166 O O . LEU A 1 146 ? 31.195 -0.759 -33.239 1.00 71.00 146 LEU A O 1
ATOM 1170 N N . TYR A 1 147 ? 29.116 -0.765 -32.379 1.00 70.88 147 TYR A N 1
ATOM 1171 C CA . TYR A 1 147 ? 29.571 -0.684 -30.989 1.00 70.88 147 TYR A CA 1
ATOM 1172 C C . TYR A 1 147 ? 30.353 -1.934 -30.569 1.00 70.88 147 TYR A C 1
ATOM 1174 O O . TYR A 1 147 ? 31.376 -1.813 -29.896 1.00 70.88 147 TYR A O 1
ATOM 1182 N N . GLY A 1 148 ? 29.947 -3.120 -31.032 1.00 72.75 148 GLY A N 1
ATOM 1183 C CA . GLY A 1 148 ? 30.712 -4.355 -30.839 1.00 72.75 148 GLY A CA 1
ATOM 1184 C C . GLY A 1 148 ? 32.118 -4.277 -31.444 1.00 72.75 148 GLY A C 1
ATOM 1185 O O . GLY A 1 148 ? 33.100 -4.607 -30.776 1.00 72.75 148 GLY A O 1
ATOM 1186 N N . ALA A 1 149 ? 32.238 -3.764 -32.670 1.00 72.25 149 ALA A N 1
ATOM 1187 C CA . ALA A 1 149 ? 33.528 -3.578 -33.334 1.00 72.25 149 ALA A CA 1
ATOM 1188 C C . ALA A 1 149 ? 34.429 -2.573 -32.592 1.00 72.25 149 ALA A C 1
ATOM 1190 O O . ALA A 1 149 ? 35.621 -2.830 -32.415 1.00 72.25 149 ALA A O 1
ATOM 1191 N N . MET A 1 150 ? 33.869 -1.465 -32.094 1.00 76.62 150 MET A N 1
ATOM 1192 C CA . MET A 1 150 ? 34.613 -0.498 -31.277 1.00 76.62 150 MET A CA 1
ATOM 1193 C C . MET A 1 150 ? 35.066 -1.093 -29.938 1.00 76.62 150 MET A C 1
ATOM 1195 O O . MET A 1 150 ? 36.201 -0.855 -29.527 1.00 76.62 150 MET A O 1
ATOM 1199 N N . ILE A 1 151 ? 34.233 -1.908 -29.280 1.00 76.94 151 ILE A N 1
ATOM 1200 C CA . ILE A 1 151 ? 34.610 -2.628 -28.052 1.00 76.94 151 ILE A CA 1
ATOM 1201 C C . ILE A 1 151 ? 35.780 -3.579 -28.330 1.00 76.94 151 ILE A C 1
ATOM 1203 O O . ILE A 1 151 ? 36.739 -3.613 -27.558 1.00 76.94 151 ILE A O 1
ATOM 1207 N N . LEU A 1 152 ? 35.752 -4.314 -29.446 1.00 79.06 152 LEU A N 1
ATOM 1208 C CA . LEU A 1 152 ? 36.857 -5.196 -29.838 1.00 79.06 152 LEU A CA 1
ATOM 1209 C C . LEU A 1 152 ? 38.142 -4.409 -30.140 1.00 79.06 152 LEU A C 1
ATOM 1211 O O . LEU A 1 152 ? 39.213 -4.792 -29.671 1.00 79.06 152 LEU A O 1
ATOM 1215 N N . GLN A 1 153 ? 38.046 -3.271 -30.833 1.00 80.81 153 GLN A N 1
ATOM 1216 C CA . GLN A 1 153 ? 39.195 -2.388 -31.067 1.00 80.81 153 GLN A CA 1
ATOM 1217 C C . GLN A 1 153 ? 39.761 -1.801 -29.766 1.00 80.81 153 GLN A C 1
ATOM 1219 O O . GLN A 1 153 ? 40.981 -1.728 -29.611 1.00 80.81 153 GLN A O 1
ATOM 1224 N N . LEU A 1 154 ? 38.904 -1.424 -28.812 1.00 80.00 154 LEU A N 1
ATOM 1225 C CA . LEU A 1 154 ? 39.320 -0.958 -27.487 1.00 80.00 154 LEU A CA 1
ATOM 1226 C C . LEU A 1 154 ? 40.049 -2.061 -26.710 1.00 80.00 154 LEU A C 1
ATOM 1228 O O . LEU A 1 154 ? 41.116 -1.788 -26.162 1.00 80.00 154 LEU A O 1
ATOM 1232 N N . LYS A 1 155 ? 39.545 -3.305 -26.732 1.00 75.12 155 LYS A N 1
ATOM 1233 C CA . LYS A 1 155 ? 40.210 -4.465 -26.104 1.00 75.12 155 LYS A CA 1
ATOM 1234 C C . LYS A 1 155 ? 41.571 -4.775 -26.738 1.00 75.12 155 LYS A C 1
ATOM 1236 O O . LYS A 1 155 ? 42.504 -5.101 -26.015 1.00 75.12 155 LYS A O 1
ATOM 1241 N N . CYS A 1 156 ? 41.709 -4.645 -28.060 1.00 78.06 156 CYS A N 1
ATOM 1242 C CA . CYS A 1 156 ? 42.998 -4.826 -28.740 1.00 78.06 156 CYS A CA 1
ATOM 1243 C C . CYS A 1 156 ? 43.992 -3.696 -28.449 1.00 78.06 156 CYS A C 1
ATOM 1245 O O . CYS A 1 156 ? 45.187 -3.950 -28.340 1.00 78.06 156 CYS A O 1
ATOM 1247 N N . LYS A 1 157 ? 43.522 -2.447 -28.353 1.00 84.31 157 LYS A N 1
ATOM 1248 C CA . LYS A 1 157 ? 44.393 -1.282 -28.140 1.00 84.31 157 LYS A CA 1
ATOM 1249 C C . LYS A 1 157 ? 44.834 -1.129 -26.684 1.00 84.31 157 LYS A C 1
ATOM 1251 O O . LYS A 1 157 ? 45.909 -0.597 -26.430 1.00 84.31 157 LYS A O 1
ATOM 1256 N N . TRP A 1 158 ? 44.013 -1.598 -25.749 1.00 77.06 158 TRP A N 1
ATOM 1257 C CA . TRP A 1 158 ? 44.292 -1.605 -24.318 1.00 77.06 158 TRP A CA 1
ATOM 1258 C C . TRP A 1 158 ? 44.405 -3.045 -23.822 1.00 77.06 158 TRP A C 1
ATOM 1260 O O . TRP A 1 158 ? 43.570 -3.526 -23.056 1.00 77.06 158 TRP A O 1
ATOM 1270 N N . THR A 1 159 ? 45.451 -3.743 -24.268 1.00 70.00 159 THR A N 1
ATOM 1271 C CA . THR A 1 159 ? 45.852 -5.013 -23.658 1.00 70.00 159 THR A CA 1
ATOM 1272 C C . THR A 1 159 ? 46.230 -4.728 -22.213 1.00 70.00 159 THR A C 1
ATOM 1274 O O . THR A 1 159 ? 47.254 -4.096 -21.950 1.00 70.00 159 THR A O 1
ATOM 1277 N N . CYS A 1 160 ? 45.387 -5.118 -21.260 1.00 63.38 160 CYS A N 1
ATOM 1278 C CA . CYS A 1 160 ? 45.733 -4.897 -19.870 1.00 63.38 160 CYS A CA 1
ATOM 1279 C C . CYS A 1 160 ? 46.857 -5.851 -19.464 1.00 63.38 160 CYS A C 1
ATOM 1281 O O . CYS A 1 160 ? 46.652 -7.051 -19.314 1.00 63.38 160 CYS A O 1
ATOM 1283 N N . GLU A 1 161 ? 48.047 -5.294 -19.274 1.00 64.75 161 GLU A N 1
ATOM 1284 C CA . GLU A 1 161 ? 49.248 -6.020 -18.859 1.00 64.75 161 GLU A CA 1
ATOM 1285 C C . GLU A 1 161 ? 49.226 -6.373 -17.355 1.00 64.75 161 GLU A C 1
ATOM 1287 O O . GLU A 1 161 ? 50.039 -7.163 -16.885 1.00 64.75 161 GLU A O 1
ATOM 1292 N N . LYS A 1 162 ? 48.293 -5.788 -16.581 1.00 60.97 162 LYS A N 1
ATOM 1293 C CA . LYS A 1 162 ? 48.223 -5.891 -15.111 1.00 60.97 162 LYS A CA 1
ATOM 1294 C C . LYS A 1 162 ? 46.795 -5.991 -14.565 1.00 60.97 162 LYS A C 1
ATOM 1296 O O . LYS A 1 162 ? 46.440 -5.291 -13.619 1.00 60.97 162 LYS A O 1
ATOM 1301 N N . HIS A 1 163 ? 45.965 -6.877 -15.108 1.00 58.47 163 HIS A N 1
ATOM 1302 C CA . HIS A 1 163 ? 44.877 -7.416 -14.292 1.00 58.47 163 HIS A CA 1
ATOM 1303 C C . HIS A 1 163 ? 45.437 -8.622 -13.547 1.00 58.47 163 HIS A C 1
ATOM 1305 O O . HIS A 1 163 ? 45.444 -9.736 -14.063 1.00 58.47 163 HIS A O 1
ATOM 1311 N N . HIS A 1 164 ? 45.938 -8.391 -12.333 1.00 52.38 164 HIS A N 1
ATOM 1312 C CA . HIS A 1 164 ? 45.928 -9.471 -11.357 1.00 52.38 164 HIS A CA 1
ATOM 1313 C C . HIS A 1 164 ? 44.459 -9.863 -11.203 1.00 52.38 164 HIS A C 1
ATOM 1315 O O . HIS A 1 164 ? 43.616 -8.985 -10.995 1.00 52.38 164 HIS A O 1
ATOM 1321 N N . SER A 1 165 ? 44.135 -11.149 -11.355 1.00 56.09 165 SER A N 1
ATOM 1322 C CA . SER A 1 165 ? 42.852 -11.639 -10.857 1.00 56.09 165 SER A CA 1
ATOM 1323 C C . SER A 1 165 ? 42.716 -11.183 -9.401 1.00 56.09 165 SER A C 1
ATOM 1325 O O . SER A 1 165 ? 43.722 -10.955 -8.725 1.00 56.09 165 SER A O 1
ATOM 1327 N N . GLU A 1 166 ? 41.502 -11.030 -8.880 1.00 54.53 166 GLU A N 1
ATOM 1328 C CA . GLU A 1 166 ? 41.307 -10.616 -7.478 1.00 54.53 166 GLU A CA 1
ATOM 1329 C C . GLU A 1 166 ? 41.996 -11.577 -6.473 1.00 54.53 166 GLU A C 1
ATOM 1331 O O . GLU A 1 166 ? 42.175 -11.239 -5.306 1.00 54.53 166 GLU A O 1
ATOM 1336 N N . HIS A 1 167 ? 42.484 -12.730 -6.952 1.00 55.69 167 HIS A N 1
ATOM 1337 C CA . HIS A 1 167 ? 43.302 -13.706 -6.235 1.00 55.69 167 HIS A CA 1
ATOM 1338 C C . HIS A 1 167 ? 44.812 -13.705 -6.554 1.00 55.69 167 HIS A C 1
ATOM 1340 O O . HIS A 1 167 ? 45.534 -14.570 -6.071 1.00 55.69 167 HIS A O 1
ATOM 1346 N N . GLY A 1 168 ? 45.334 -12.731 -7.304 1.00 55.72 168 GLY A N 1
ATOM 1347 C CA . GLY A 1 168 ? 46.778 -12.562 -7.522 1.00 55.72 168 GLY A CA 1
ATOM 1348 C C . GLY A 1 168 ? 47.421 -13.580 -8.469 1.00 55.72 168 GLY A C 1
ATOM 1349 O O . GLY A 1 168 ? 48.639 -13.562 -8.641 1.00 55.72 168 GLY A O 1
ATOM 1350 N N . GLU A 1 169 ? 46.628 -14.429 -9.117 1.00 57.31 169 GLU A N 1
ATOM 1351 C CA . GLU A 1 169 ? 47.128 -15.445 -10.040 1.00 57.31 169 GLU A CA 1
ATOM 1352 C C . GLU A 1 169 ? 47.381 -14.849 -11.429 1.00 57.31 169 GLU A C 1
ATOM 1354 O O . GLU A 1 169 ? 46.606 -14.040 -11.949 1.00 57.31 169 GLU A O 1
ATOM 1359 N N . VAL A 1 170 ? 48.511 -15.230 -12.025 1.00 55.81 170 VAL A N 1
ATOM 1360 C CA . VAL A 1 170 ? 48.928 -14.769 -13.350 1.00 55.81 170 VAL A CA 1
ATOM 1361 C C . VAL A 1 170 ? 47.942 -15.334 -14.376 1.00 55.81 170 VAL A C 1
ATOM 1363 O O . VAL A 1 170 ? 47.855 -16.544 -14.555 1.00 55.81 170 VAL A O 1
ATOM 1366 N N . ALA A 1 171 ? 47.203 -14.456 -15.058 1.00 54.75 171 ALA A N 1
ATOM 1367 C CA . ALA A 1 171 ? 46.074 -14.768 -15.946 1.00 54.75 171 ALA A CA 1
ATOM 1368 C C . ALA A 1 171 ? 46.411 -15.585 -17.220 1.00 54.75 171 ALA A C 1
ATOM 1370 O O . ALA A 1 171 ? 45.623 -15.617 -18.163 1.00 54.75 171 ALA A O 1
ATOM 1371 N N . ALA A 1 172 ? 47.571 -16.242 -17.276 1.00 55.06 172 ALA A N 1
ATOM 1372 C CA . ALA A 1 172 ? 47.995 -17.054 -18.412 1.00 55.06 172 ALA A CA 1
ATOM 1373 C C . ALA A 1 172 ? 47.463 -18.501 -18.375 1.00 55.06 172 ALA A C 1
ATOM 1375 O O . ALA A 1 172 ? 47.539 -19.177 -19.399 1.00 55.06 172 ALA A O 1
ATOM 1376 N N . ASP A 1 173 ? 46.916 -18.977 -17.247 1.00 51.81 173 ASP A N 1
ATOM 1377 C CA . ASP A 1 173 ? 46.549 -20.400 -17.085 1.00 51.81 173 ASP A CA 1
ATOM 1378 C C . ASP A 1 173 ? 45.038 -20.700 -17.116 1.00 51.81 173 ASP A C 1
ATOM 1380 O O . ASP A 1 173 ? 44.620 -21.855 -17.184 1.00 51.81 173 ASP A O 1
ATOM 1384 N N . ALA A 1 174 ? 44.184 -19.673 -17.176 1.00 51.97 174 ALA A N 1
ATOM 1385 C CA . ALA A 1 174 ? 42.726 -19.848 -17.163 1.00 51.97 174 ALA A CA 1
ATOM 1386 C C . ALA A 1 174 ? 42.150 -20.525 -18.427 1.00 51.97 174 ALA A C 1
ATOM 1388 O O . ALA A 1 174 ? 40.977 -20.883 -18.445 1.00 51.97 174 ALA A O 1
ATOM 1389 N N . MET A 1 175 ? 42.952 -20.711 -19.485 1.00 53.62 175 MET A N 1
ATOM 1390 C CA . MET A 1 175 ? 42.536 -21.404 -20.715 1.00 53.62 175 MET A CA 1
ATOM 1391 C C . MET A 1 175 ? 43.090 -22.831 -20.854 1.00 53.62 175 MET A C 1
ATOM 1393 O O . MET A 1 175 ? 42.799 -23.484 -21.855 1.00 53.62 175 MET A O 1
ATOM 1397 N N . LYS A 1 176 ? 43.895 -23.326 -19.902 1.00 56.44 176 LYS A N 1
ATOM 1398 C CA . LYS A 1 176 ? 44.434 -24.701 -19.947 1.00 56.44 176 LYS A CA 1
ATOM 1399 C C . LYS A 1 176 ? 43.667 -25.701 -19.100 1.00 56.44 176 LYS A C 1
ATOM 1401 O O . LYS A 1 176 ? 43.800 -26.902 -19.322 1.00 56.44 176 LYS A O 1
ATOM 1406 N N . HIS A 1 177 ? 42.880 -25.229 -18.145 1.00 51.16 177 HIS A N 1
ATOM 1407 C CA . HIS A 1 177 ? 42.024 -26.114 -17.384 1.00 51.16 177 HIS A CA 1
ATOM 1408 C C . HIS A 1 177 ? 40.772 -26.399 -18.204 1.00 51.16 177 HIS A C 1
ATOM 1410 O O . HIS A 1 177 ? 39.943 -25.512 -18.409 1.00 51.16 177 HIS A O 1
ATOM 1416 N N . GLU A 1 178 ? 40.641 -27.643 -18.680 1.00 50.31 178 GLU A N 1
ATOM 1417 C CA . GLU A 1 178 ? 39.318 -28.166 -19.001 1.00 50.31 178 GLU A CA 1
ATOM 1418 C C . GLU A 1 178 ? 38.439 -27.902 -17.773 1.00 50.31 178 GLU A C 1
ATOM 1420 O O . GLU A 1 1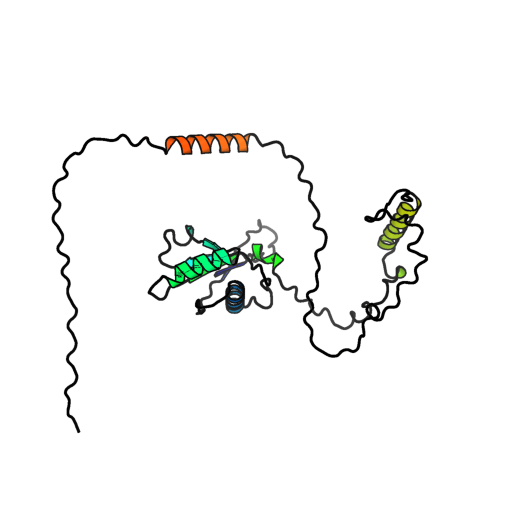78 ? 38.843 -28.269 -16.660 1.00 50.31 178 GLU A O 1
ATOM 1425 N N . PRO A 1 179 ? 37.303 -27.196 -17.927 1.00 56.56 179 PRO A N 1
ATOM 1426 C CA . PRO A 1 179 ? 36.410 -26.967 -16.808 1.00 56.56 179 PRO A CA 1
ATOM 1427 C C . PRO A 1 179 ? 36.100 -28.336 -16.200 1.00 56.56 179 PRO A C 1
ATOM 1429 O O . PRO A 1 179 ? 35.779 -29.253 -16.962 1.00 56.56 179 PRO A O 1
ATOM 1432 N N . PRO A 1 180 ? 36.249 -28.512 -14.872 1.00 61.34 180 PRO A N 1
ATOM 1433 C CA . PRO A 1 180 ? 35.954 -29.779 -14.232 1.00 61.34 180 PRO A CA 1
ATOM 1434 C C . PRO A 1 180 ? 34.557 -30.206 -14.665 1.00 61.34 180 PRO A C 1
ATOM 1436 O O . PRO A 1 180 ? 33.573 -29.560 -14.311 1.00 61.34 180 PRO A O 1
ATOM 1439 N N . ASN A 1 181 ? 34.477 -31.261 -15.477 1.00 51.47 181 ASN A N 1
ATOM 1440 C CA . ASN A 1 181 ? 33.214 -31.873 -15.856 1.00 51.47 181 ASN A CA 1
ATOM 1441 C C . ASN A 1 181 ? 32.717 -32.678 -14.651 1.00 51.47 181 ASN A C 1
ATOM 1443 O O . ASN A 1 181 ? 32.742 -33.909 -14.632 1.00 51.47 181 ASN A O 1
ATOM 1447 N N . THR A 1 182 ? 32.403 -31.968 -13.571 1.00 52.78 182 THR A N 1
ATOM 1448 C CA . THR A 1 182 ? 31.747 -32.527 -12.404 1.00 52.78 182 THR A CA 1
ATOM 1449 C C . THR A 1 182 ? 30.247 -32.404 -12.627 1.00 52.78 182 THR A C 1
ATOM 1451 O O . THR A 1 182 ? 29.745 -31.376 -13.082 1.00 52.78 182 THR A O 1
ATOM 1454 N N . ILE A 1 183 ? 29.524 -33.473 -12.292 1.00 59.22 183 ILE A N 1
ATOM 1455 C CA . ILE A 1 183 ? 28.069 -33.620 -12.467 1.00 59.22 183 ILE A CA 1
ATOM 1456 C C . ILE A 1 183 ? 27.239 -32.512 -11.787 1.00 59.22 183 ILE A C 1
ATOM 1458 O O . ILE A 1 183 ? 26.047 -32.382 -12.033 1.00 59.22 183 ILE A O 1
ATOM 1462 N N . ASP A 1 184 ? 27.876 -31.687 -10.955 1.00 59.59 184 ASP A N 1
ATOM 1463 C CA . ASP A 1 184 ? 27.275 -30.524 -10.308 1.00 59.59 184 ASP A CA 1
ATOM 1464 C C . ASP A 1 184 ? 27.033 -29.343 -11.269 1.00 59.59 184 ASP A C 1
ATOM 1466 O O . ASP A 1 184 ? 26.180 -28.500 -10.985 1.00 59.59 184 ASP A O 1
ATOM 1470 N N . PHE A 1 185 ? 27.759 -29.266 -12.394 1.00 55.69 185 PHE A N 1
ATOM 1471 C CA . PHE A 1 185 ? 27.598 -28.200 -13.397 1.00 55.69 185 PHE A CA 1
ATOM 1472 C C . PHE A 1 185 ? 26.712 -28.596 -14.576 1.00 55.69 185 PHE A C 1
ATOM 1474 O O . PHE A 1 185 ? 26.047 -27.733 -15.152 1.00 55.69 185 PHE A O 1
ATOM 1481 N N . ASP A 1 186 ? 26.653 -29.887 -14.899 1.00 51.84 186 ASP A N 1
ATOM 1482 C CA . ASP A 1 186 ? 25.764 -30.426 -15.925 1.00 51.84 186 ASP A CA 1
ATOM 1483 C C . ASP A 1 186 ? 24.395 -30.681 -15.285 1.00 51.84 186 ASP A C 1
ATOM 1485 O O . ASP A 1 186 ? 24.002 -31.806 -14.976 1.00 51.84 186 ASP A O 1
ATOM 1489 N N . GLY A 1 187 ? 23.720 -29.576 -14.955 1.00 49.19 187 GLY A N 1
ATOM 1490 C CA . GLY A 1 187 ? 22.448 -29.563 -14.248 1.00 49.19 187 GLY A CA 1
ATOM 1491 C C . GLY A 1 187 ? 21.489 -30.580 -14.850 1.00 49.19 187 GLY A C 1
ATOM 1492 O O . GLY A 1 187 ? 20.993 -30.390 -15.961 1.00 49.19 187 GLY A O 1
ATOM 1493 N N . LEU A 1 188 ? 21.243 -31.650 -14.091 1.00 48.97 188 LEU A N 1
ATOM 1494 C CA . LEU A 1 188 ? 20.303 -32.713 -14.404 1.00 48.97 188 LEU A CA 1
ATOM 1495 C C . LEU A 1 188 ? 18.929 -32.075 -14.659 1.00 48.97 188 LEU A C 1
ATOM 1497 O O . LEU A 1 188 ? 18.163 -31.803 -13.736 1.00 48.97 188 LEU A O 1
ATOM 1501 N N . CYS A 1 189 ? 18.627 -31.796 -15.926 1.00 52.34 189 CYS A N 1
ATOM 1502 C CA . CYS A 1 189 ? 17.345 -31.268 -16.382 1.00 52.34 189 CYS A CA 1
ATOM 1503 C C . CYS A 1 189 ? 16.288 -32.378 -16.430 1.00 52.34 189 CYS A C 1
ATOM 1505 O O . CYS A 1 189 ? 15.465 -32.417 -17.342 1.00 52.34 189 CYS A O 1
ATOM 1507 N N . ASP A 1 190 ? 16.291 -33.286 -15.455 1.00 50.03 190 ASP A N 1
ATOM 1508 C CA . ASP A 1 190 ? 15.155 -34.167 -15.248 1.00 50.03 190 ASP A CA 1
ATOM 1509 C C . ASP A 1 190 ? 14.129 -33.367 -14.457 1.00 50.03 190 ASP A C 1
ATOM 1511 O O . ASP A 1 190 ? 14.248 -33.171 -13.249 1.00 50.03 190 ASP A O 1
ATOM 1515 N N . GLY A 1 191 ? 13.154 -32.826 -15.190 1.00 53.69 191 GLY A N 1
ATOM 1516 C CA . GLY A 1 191 ? 12.060 -31.983 -14.714 1.00 53.69 191 GLY A CA 1
ATOM 1517 C C . GLY A 1 191 ? 11.147 -32.676 -13.703 1.00 53.69 191 GLY A C 1
ATOM 1518 O O . GLY A 1 191 ? 9.959 -32.884 -13.956 1.00 53.69 191 GLY A O 1
ATOM 1519 N N . ARG A 1 192 ? 11.680 -33.011 -12.530 1.00 51.03 192 ARG A N 1
ATOM 1520 C CA . ARG A 1 192 ? 10.941 -33.587 -11.417 1.00 51.03 192 ARG A CA 1
ATOM 1521 C C . ARG A 1 192 ? 11.297 -32.896 -10.100 1.00 51.03 192 ARG A C 1
ATOM 1523 O O . ARG A 1 192 ? 12.266 -33.221 -9.433 1.00 51.03 192 ARG A O 1
ATOM 1530 N N . LEU A 1 193 ? 10.338 -32.055 -9.713 1.00 51.69 193 LEU A N 1
ATOM 1531 C CA . LEU A 1 193 ? 9.881 -31.757 -8.353 1.00 51.69 193 LEU A CA 1
ATOM 1532 C C . LEU A 1 193 ? 10.653 -30.715 -7.525 1.00 51.69 193 LEU A C 1
ATOM 1534 O O . LEU A 1 193 ? 11.740 -30.941 -7.014 1.00 51.69 193 LEU A O 1
ATOM 1538 N N . ASN A 1 194 ? 9.931 -29.612 -7.290 1.00 50.28 194 ASN A N 1
ATOM 1539 C CA . ASN A 1 194 ? 9.694 -28.978 -5.990 1.00 50.28 194 ASN A CA 1
ATOM 1540 C C . ASN A 1 194 ? 10.913 -28.788 -5.077 1.00 50.28 194 ASN A C 1
ATOM 1542 O O . ASN A 1 194 ? 11.085 -29.494 -4.087 1.00 50.28 194 ASN A O 1
ATOM 1546 N N . GLY A 1 195 ? 11.671 -27.726 -5.336 1.00 43.94 195 GLY A N 1
ATOM 1547 C CA . GLY A 1 195 ? 12.579 -27.137 -4.360 1.00 43.94 195 GLY A CA 1
ATOM 1548 C C . GLY A 1 195 ? 12.680 -25.635 -4.587 1.00 43.94 195 GLY A C 1
ATOM 1549 O O . GLY A 1 195 ? 13.292 -25.189 -5.553 1.00 43.94 195 GLY A O 1
ATOM 1550 N N . THR A 1 196 ? 12.063 -24.839 -3.715 1.00 50.78 196 THR A N 1
ATOM 1551 C CA . THR A 1 196 ? 12.236 -23.381 -3.667 1.00 50.78 196 THR A CA 1
ATOM 1552 C C . THR A 1 196 ? 13.683 -23.055 -3.312 1.00 50.78 196 THR A C 1
ATOM 1554 O O . THR A 1 196 ? 14.063 -23.078 -2.142 1.00 50.78 196 THR A O 1
ATOM 1557 N N . LYS A 1 197 ? 14.496 -22.761 -4.329 1.00 60.91 197 LYS A N 1
ATOM 1558 C CA . LYS A 1 197 ? 15.865 -22.267 -4.171 1.00 60.91 197 LYS A CA 1
ATOM 1559 C C . LYS A 1 197 ? 15.851 -20.732 -4.258 1.00 60.91 197 LYS A C 1
ATOM 1561 O O . LYS A 1 197 ? 15.273 -20.200 -5.207 1.00 60.91 197 LYS A O 1
ATOM 1566 N N . PRO A 1 198 ? 16.443 -20.000 -3.300 1.00 48.97 198 PRO A N 1
ATOM 1567 C CA . PRO A 1 198 ? 16.503 -18.545 -3.360 1.00 48.97 198 PRO A CA 1
ATOM 1568 C C . PRO A 1 198 ? 17.525 -18.113 -4.419 1.00 48.97 198 PRO A C 1
ATOM 1570 O O . PRO A 1 198 ? 18.715 -18.405 -4.315 1.00 48.97 198 PRO A O 1
ATOM 1573 N N . CYS A 1 199 ? 17.051 -17.421 -5.454 1.00 55.53 199 CYS A N 1
ATOM 1574 C CA . CYS A 1 199 ? 17.896 -16.797 -6.467 1.00 55.53 199 CYS A CA 1
ATOM 1575 C C . CYS A 1 199 ? 18.503 -15.513 -5.884 1.00 55.53 199 CYS A C 1
ATOM 1577 O O . CYS A 1 199 ? 17.831 -14.488 -5.776 1.00 55.53 199 CYS A O 1
ATOM 1579 N N . GLY A 1 200 ? 19.775 -15.573 -5.492 1.00 49.91 200 GLY A N 1
ATOM 1580 C CA . GLY A 1 200 ? 20.555 -14.393 -5.136 1.00 49.91 200 GLY A CA 1
ATOM 1581 C C . GLY A 1 200 ? 20.903 -13.592 -6.387 1.00 49.91 200 GLY A C 1
ATOM 1582 O O . GLY A 1 200 ? 21.846 -13.931 -7.093 1.00 49.91 200 GLY A O 1
ATOM 1583 N N . HIS A 1 201 ? 20.151 -12.525 -6.649 1.00 43.16 201 HIS A N 1
ATOM 1584 C CA . HIS A 1 201 ? 20.522 -11.482 -7.602 1.00 43.16 201 HIS A CA 1
ATOM 1585 C C . HIS A 1 201 ? 20.773 -10.189 -6.819 1.00 43.16 201 HIS A C 1
ATOM 1587 O O . HIS A 1 201 ? 19.882 -9.363 -6.647 1.00 43.16 201 HIS A O 1
ATOM 1593 N N . VAL A 1 202 ? 21.998 -10.022 -6.320 1.00 44.84 202 VAL A N 1
ATOM 1594 C CA . VAL A 1 202 ? 22.508 -8.714 -5.892 1.00 44.84 202 VAL A CA 1
ATOM 1595 C C . VAL A 1 202 ? 23.452 -8.252 -6.993 1.00 44.84 202 VAL A C 1
ATOM 1597 O O . VAL A 1 202 ? 24.594 -8.691 -7.079 1.00 44.84 202 VAL A O 1
ATOM 1600 N N . GLY A 1 203 ? 22.924 -7.439 -7.907 1.00 50.91 203 GLY A N 1
ATOM 1601 C CA . GLY A 1 203 ? 23.741 -6.713 -8.874 1.00 50.91 203 GLY A CA 1
ATOM 1602 C C . GLY A 1 203 ? 24.417 -5.505 -8.210 1.00 50.91 203 GLY A C 1
ATOM 1603 O O . GLY A 1 203 ? 23.909 -4.996 -7.209 1.00 50.91 203 GLY A O 1
ATOM 1604 N N . PRO A 1 204 ? 25.54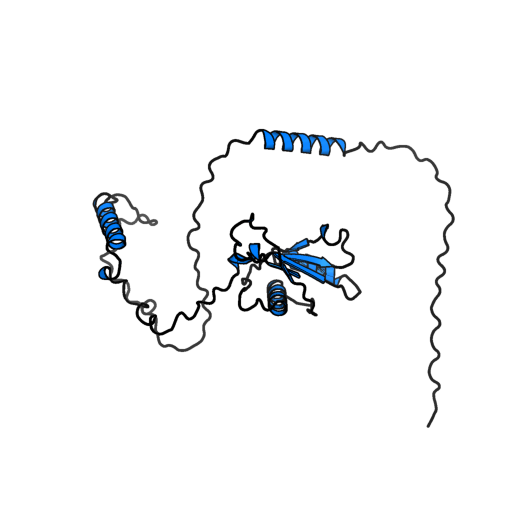9 -5.024 -8.748 1.00 48.59 204 PRO A N 1
ATOM 1605 C CA . PRO A 1 204 ? 26.257 -3.878 -8.198 1.00 48.59 204 PRO A CA 1
ATOM 1606 C C . PRO A 1 204 ? 25.428 -2.607 -8.406 1.00 48.59 204 PRO A C 1
ATOM 1608 O O . PRO A 1 204 ? 25.177 -2.184 -9.536 1.00 48.59 204 PRO A O 1
ATOM 1611 N N . HIS A 1 205 ? 24.999 -1.986 -7.308 1.00 42.06 205 HIS A N 1
ATOM 1612 C CA . HIS A 1 205 ? 24.413 -0.654 -7.347 1.00 42.06 205 HIS A CA 1
ATOM 1613 C C . HIS A 1 205 ? 25.462 0.352 -7.828 1.00 42.06 205 HIS A C 1
ATOM 1615 O O . HIS A 1 205 ? 26.585 0.402 -7.324 1.00 42.06 205 HIS A O 1
ATOM 1621 N N . SER A 1 206 ? 25.081 1.171 -8.805 1.00 38.03 206 SER A N 1
ATOM 1622 C CA . SER A 1 206 ? 25.857 2.321 -9.246 1.00 38.03 206 SER A CA 1
ATOM 1623 C C . SER A 1 206 ? 26.024 3.287 -8.073 1.00 38.03 206 SER A C 1
ATOM 1625 O O . SER A 1 206 ? 25.066 3.922 -7.639 1.00 38.03 206 SER A O 1
ATOM 1627 N N . VAL A 1 207 ? 27.244 3.399 -7.552 1.00 43.53 207 VAL A N 1
ATOM 1628 C CA . VAL A 1 207 ? 27.610 4.460 -6.613 1.00 43.53 207 VAL A CA 1
ATOM 1629 C C . VAL A 1 207 ? 27.594 5.771 -7.394 1.00 43.53 207 VAL A C 1
ATOM 1631 O O . VAL A 1 207 ? 28.521 6.084 -8.141 1.00 43.53 207 VAL A O 1
ATOM 1634 N N . THR A 1 208 ? 26.512 6.536 -7.260 1.00 39.91 208 THR A N 1
ATOM 1635 C CA . THR A 1 208 ? 26.483 7.936 -7.678 1.00 39.91 208 THR A CA 1
ATOM 1636 C C . THR A 1 208 ? 27.414 8.712 -6.754 1.00 39.91 208 THR A C 1
ATOM 1638 O O . THR A 1 208 ? 27.093 8.966 -5.596 1.00 39.91 208 THR A O 1
ATOM 1641 N N . LEU A 1 209 ? 28.591 9.066 -7.269 1.00 37.53 209 LEU A N 1
ATOM 1642 C CA . LEU A 1 209 ? 29.520 9.983 -6.620 1.00 37.53 209 LEU A CA 1
ATOM 1643 C C . LEU A 1 209 ? 28.834 11.357 -6.515 1.00 37.53 209 LEU A C 1
ATOM 1645 O O . LEU A 1 209 ? 28.719 12.088 -7.499 1.00 37.53 209 LEU A O 1
ATOM 1649 N N . SER A 1 210 ? 28.321 11.698 -5.335 1.00 41.75 210 SER A N 1
ATOM 1650 C CA . SER A 1 210 ? 27.836 13.043 -5.045 1.00 41.75 210 SER A CA 1
ATOM 1651 C C . SER A 1 210 ? 29.033 13.989 -4.964 1.00 41.75 210 SER A C 1
ATOM 1653 O O . SER A 1 210 ? 29.843 13.891 -4.041 1.00 41.75 210 SER A O 1
ATOM 1655 N N . ASN A 1 211 ? 29.143 14.908 -5.924 1.00 44.34 211 ASN A N 1
ATOM 1656 C CA . ASN A 1 211 ? 30.002 16.083 -5.793 1.00 44.34 211 ASN A CA 1
ATOM 1657 C C . ASN A 1 211 ? 29.644 16.836 -4.496 1.00 44.34 211 ASN A C 1
ATOM 1659 O O . ASN A 1 211 ? 28.455 16.963 -4.190 1.00 44.34 211 ASN A O 1
ATOM 1663 N N . PRO A 1 212 ? 30.624 17.368 -3.744 1.00 46.09 212 PRO A N 1
ATOM 1664 C CA . PRO A 1 212 ? 30.344 18.215 -2.594 1.00 46.09 212 PRO A CA 1
ATOM 1665 C C . PRO A 1 212 ? 29.717 19.524 -3.085 1.00 46.09 212 PRO A C 1
ATOM 1667 O O . PRO A 1 212 ? 30.402 20.430 -3.561 1.00 46.09 212 PRO A O 1
ATOM 1670 N N . THR A 1 213 ? 28.392 19.610 -3.000 1.00 52.72 213 THR A N 1
ATOM 1671 C CA . THR A 1 213 ? 27.660 20.852 -3.226 1.00 52.72 213 THR A CA 1
ATOM 1672 C C . THR A 1 213 ? 28.038 21.824 -2.116 1.00 52.72 213 THR A C 1
ATOM 1674 O O . THR A 1 213 ? 27.761 21.589 -0.940 1.00 52.72 213 THR A O 1
ATOM 1677 N N . LEU A 1 214 ? 28.706 22.906 -2.513 1.00 59.41 214 LEU A N 1
ATOM 1678 C CA . LEU A 1 214 ? 28.968 24.089 -1.704 1.00 59.41 214 LEU A CA 1
ATOM 1679 C C . LEU A 1 214 ? 27.682 24.476 -0.944 1.00 59.41 214 LEU A C 1
ATOM 1681 O O . LEU A 1 214 ? 26.639 24.614 -1.590 1.00 59.41 214 LEU A O 1
ATOM 1685 N N . PRO A 1 215 ? 27.712 24.616 0.394 1.00 64.25 215 PRO A N 1
ATOM 1686 C CA . PRO A 1 215 ? 26.508 24.907 1.158 1.00 64.25 215 PRO A CA 1
ATOM 1687 C C . PRO A 1 215 ? 25.940 26.261 0.727 1.00 64.25 215 PRO A C 1
ATOM 1689 O O . PRO A 1 215 ? 26.580 27.301 0.876 1.00 64.25 215 PRO A O 1
ATOM 1692 N N . ASP A 1 216 ? 24.729 26.221 0.172 1.00 70.12 216 ASP A N 1
ATOM 1693 C CA . ASP A 1 216 ? 23.925 27.393 -0.149 1.00 70.12 216 ASP A CA 1
ATOM 1694 C C . ASP A 1 216 ? 23.764 28.243 1.121 1.00 70.12 216 ASP A C 1
ATOM 1696 O O . ASP A 1 216 ? 23.267 27.764 2.148 1.00 70.12 216 ASP A O 1
ATOM 1700 N N . ALA A 1 217 ? 24.201 29.504 1.053 1.00 71.31 217 ALA A N 1
ATOM 1701 C CA . ALA A 1 217 ? 24.163 30.463 2.156 1.00 71.31 217 ALA A CA 1
ATOM 1702 C C . ALA A 1 217 ? 22.753 30.608 2.761 1.00 71.31 217 ALA A C 1
ATOM 1704 O O . ALA A 1 217 ? 22.606 30.892 3.953 1.00 71.31 217 ALA A O 1
ATOM 1705 N N . THR A 1 218 ? 21.717 30.326 1.970 1.00 74.38 218 THR A N 1
ATOM 1706 C CA . THR A 1 218 ? 20.316 30.297 2.401 1.00 74.38 218 THR A CA 1
ATOM 1707 C C . THR A 1 218 ? 20.045 29.184 3.424 1.00 74.38 218 THR A C 1
ATOM 1709 O O . THR A 1 218 ? 19.343 29.400 4.415 1.00 74.38 218 THR A O 1
ATOM 1712 N N . THR A 1 219 ? 20.666 28.013 3.251 1.00 73.94 219 THR A N 1
ATOM 1713 C CA . THR A 1 219 ? 20.544 26.864 4.168 1.00 73.94 219 THR A CA 1
ATOM 1714 C C . THR A 1 219 ? 21.288 27.120 5.477 1.00 73.94 219 THR A C 1
ATOM 1716 O O . THR A 1 219 ? 20.803 26.767 6.555 1.00 73.94 219 THR A O 1
ATOM 1719 N N . MET A 1 220 ? 22.436 27.802 5.421 1.00 72.69 220 MET A N 1
ATOM 1720 C CA . MET A 1 220 ? 23.145 28.218 6.635 1.00 72.69 220 MET A CA 1
ATOM 1721 C C . MET A 1 220 ? 22.344 29.251 7.441 1.00 72.69 220 MET A C 1
ATOM 1723 O O . MET A 1 220 ? 22.272 29.138 8.667 1.00 72.69 220 MET A O 1
ATOM 1727 N N . LEU A 1 221 ? 21.681 30.203 6.773 1.00 75.50 221 LEU A N 1
ATOM 1728 C CA . LEU A 1 221 ? 20.842 31.203 7.438 1.00 75.50 221 LEU A CA 1
ATOM 1729 C C . LEU A 1 221 ? 19.615 30.566 8.110 1.00 75.50 221 LEU A C 1
ATOM 1731 O O . LEU A 1 221 ? 19.331 30.865 9.271 1.00 75.50 221 LEU A O 1
ATOM 1735 N N . LEU A 1 222 ? 18.922 29.645 7.429 1.00 71.62 222 LEU A N 1
ATOM 1736 C CA . LEU A 1 222 ? 17.771 28.945 8.015 1.00 71.62 222 LEU A CA 1
ATOM 1737 C C . LEU A 1 222 ? 18.168 28.103 9.235 1.00 71.62 222 LEU A C 1
ATOM 1739 O O . LEU A 1 222 ? 17.453 28.082 10.241 1.00 71.62 222 LEU A O 1
ATOM 1743 N N . THR A 1 223 ? 19.330 27.450 9.178 1.00 71.38 223 THR A N 1
ATOM 1744 C CA . THR A 1 223 ? 19.824 26.619 10.285 1.00 71.38 223 THR A CA 1
ATOM 1745 C C . THR A 1 223 ? 20.180 27.474 11.509 1.00 71.38 223 THR A C 1
ATOM 1747 O O . THR A 1 223 ? 19.825 27.126 12.635 1.00 71.38 223 THR A O 1
ATOM 1750 N N . ALA A 1 224 ? 20.801 28.641 11.302 1.00 65.31 224 ALA A N 1
ATOM 1751 C CA . ALA A 1 224 ? 21.150 29.571 12.378 1.00 65.31 224 ALA A CA 1
ATOM 1752 C C . ALA A 1 224 ? 19.915 30.169 13.083 1.00 65.31 224 ALA A C 1
ATOM 1754 O O . ALA A 1 224 ? 19.884 30.257 14.313 1.00 65.31 224 ALA A O 1
ATOM 1755 N N . VAL A 1 225 ? 18.870 30.532 12.330 1.00 76.38 225 VAL A N 1
ATOM 1756 C CA . VAL A 1 225 ? 17.627 31.082 12.905 1.00 76.38 225 VAL A CA 1
ATOM 1757 C C . VAL A 1 225 ? 16.862 30.017 13.700 1.00 76.38 225 VAL A C 1
ATOM 1759 O O . VAL A 1 225 ? 16.314 30.318 14.761 1.00 76.38 225 VAL A O 1
ATOM 1762 N N . THR A 1 226 ? 16.888 28.758 13.254 1.00 69.06 226 THR A N 1
ATOM 1763 C CA . THR A 1 226 ? 16.204 27.650 13.945 1.00 69.06 226 THR A CA 1
ATOM 1764 C C . THR A 1 226 ? 16.804 27.382 15.335 1.00 69.06 226 THR A C 1
ATOM 1766 O O . THR A 1 226 ? 16.062 27.236 16.309 1.00 69.06 226 THR A O 1
ATOM 1769 N N . SER A 1 227 ? 18.135 27.422 15.473 1.00 64.00 227 SER A N 1
ATOM 1770 C CA . SER A 1 227 ? 18.813 27.268 16.776 1.00 64.00 227 SER A CA 1
ATOM 1771 C C . SER A 1 227 ? 18.582 28.446 17.734 1.00 64.00 227 SER A C 1
ATOM 1773 O O . SER A 1 227 ? 18.522 28.252 18.953 1.00 64.00 227 SER A O 1
ATOM 1775 N N . LEU A 1 228 ? 18.403 29.664 17.210 1.00 70.06 228 LEU A N 1
ATOM 1776 C CA . LEU A 1 228 ? 18.119 30.847 18.030 1.00 70.06 228 LEU A CA 1
ATOM 1777 C C . LEU A 1 228 ? 16.708 30.796 18.637 1.00 70.06 228 LEU A C 1
ATOM 1779 O O . LEU A 1 228 ? 16.527 31.151 19.802 1.00 70.06 228 LEU A O 1
ATOM 1783 N N . VAL A 1 229 ? 15.721 30.305 17.881 1.00 69.00 229 VAL A N 1
ATOM 1784 C CA . VAL A 1 229 ? 14.341 30.141 18.371 1.00 69.00 229 VAL A CA 1
ATOM 1785 C C . VAL A 1 229 ? 14.251 29.012 19.402 1.00 69.00 229 VAL A C 1
ATOM 1787 O O . VAL A 1 229 ? 13.596 29.180 20.429 1.00 69.00 229 VAL A O 1
ATOM 1790 N N . ALA A 1 230 ? 14.966 27.900 19.199 1.00 62.47 230 ALA A N 1
ATOM 1791 C CA . ALA A 1 230 ? 14.997 26.799 20.166 1.00 62.47 230 ALA A CA 1
ATOM 1792 C C . ALA A 1 230 ? 15.603 27.215 21.523 1.00 62.47 230 ALA A C 1
ATOM 1794 O O . ALA A 1 230 ? 15.133 26.779 22.572 1.00 62.47 230 ALA A O 1
ATOM 1795 N N . SER A 1 231 ? 16.590 28.117 21.514 1.00 61.62 231 SER A N 1
ATOM 1796 C CA . SER A 1 231 ? 17.264 28.597 22.732 1.00 61.62 231 SER A CA 1
ATOM 1797 C C . SER A 1 231 ? 16.432 29.601 23.546 1.00 61.62 231 SER A C 1
ATOM 1799 O O . SER A 1 231 ? 16.669 29.778 24.738 1.00 61.62 231 SER A O 1
ATOM 1801 N N . GLN A 1 232 ? 15.438 30.252 22.931 1.00 60.97 232 GLN A N 1
ATOM 1802 C CA . GLN A 1 232 ? 14.532 31.192 23.613 1.00 60.97 232 GLN A CA 1
ATOM 1803 C C . GLN A 1 232 ? 13.353 30.485 24.307 1.00 60.97 232 GLN A C 1
ATOM 1805 O O . GLN A 1 232 ? 12.696 31.079 25.159 1.00 60.97 232 GLN A O 1
ATOM 1810 N N . LEU A 1 233 ? 13.084 29.217 23.970 1.00 53.97 233 LEU A N 1
ATOM 1811 C CA . LEU A 1 233 ? 11.968 28.445 24.532 1.00 53.97 233 LEU A CA 1
ATOM 1812 C C . LEU A 1 233 ? 12.338 27.653 25.794 1.00 53.97 233 LEU A C 1
ATOM 1814 O O . LEU A 1 233 ? 11.453 27.146 26.480 1.00 53.97 233 LEU A O 1
ATOM 1818 N N . THR A 1 234 ? 13.616 27.597 26.172 1.00 52.94 234 THR A N 1
ATOM 1819 C CA . THR A 1 234 ? 14.029 27.113 27.495 1.00 52.94 234 THR A CA 1
ATOM 1820 C C . THR A 1 234 ? 13.922 28.246 28.512 1.00 52.94 234 THR A C 1
ATOM 1822 O O . THR A 1 234 ? 14.919 28.803 28.975 1.00 52.94 234 THR A O 1
ATOM 1825 N N . SER A 1 235 ? 12.688 28.623 28.848 1.00 50.97 235 SER A N 1
ATOM 1826 C CA . SER A 1 235 ? 12.412 29.534 29.953 1.00 50.97 235 SER A CA 1
ATOM 1827 C C . SER A 1 235 ? 12.895 28.904 31.260 1.00 50.97 235 SER A C 1
ATOM 1829 O O . SER A 1 235 ? 12.378 27.887 31.723 1.00 50.97 235 SER A O 1
ATOM 1831 N N . LYS A 1 236 ? 13.914 29.539 31.833 1.00 52.62 236 LYS A N 1
ATOM 1832 C CA . LYS A 1 236 ? 14.485 29.313 33.159 1.00 52.62 236 LYS A CA 1
ATOM 1833 C C . LYS A 1 236 ? 13.363 29.196 34.201 1.00 52.62 236 LYS A C 1
ATOM 1835 O O . 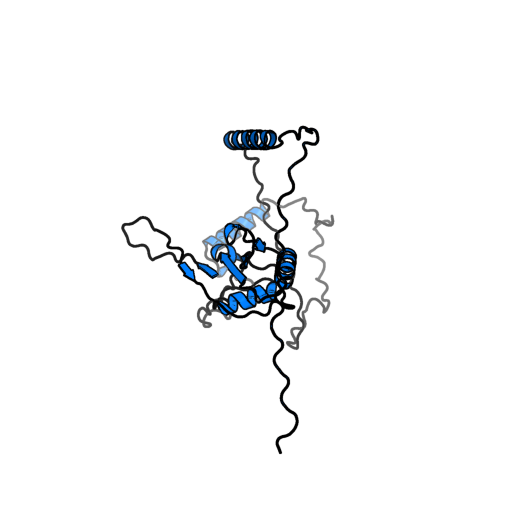LYS A 1 236 ? 12.711 30.186 34.521 1.00 52.62 236 LYS A O 1
ATOM 1840 N N . SER A 1 237 ? 13.147 27.986 34.717 1.00 47.72 237 SER A N 1
ATOM 1841 C CA . SER A 1 237 ? 12.264 27.719 35.856 1.00 47.72 237 SER A CA 1
ATOM 1842 C C . SER A 1 237 ? 12.834 28.409 37.096 1.00 47.72 237 SER A C 1
ATOM 1844 O O . SER A 1 237 ? 13.712 27.876 37.774 1.00 47.72 237 SER A O 1
ATOM 1846 N N . VAL A 1 238 ? 12.369 29.627 37.361 1.00 50.81 238 VAL A N 1
ATOM 1847 C CA . VAL A 1 238 ? 12.605 30.336 38.619 1.00 50.81 238 VAL A CA 1
ATOM 1848 C C . VAL A 1 238 ? 11.711 29.691 39.673 1.00 50.81 238 VAL A C 1
ATOM 1850 O O . VAL A 1 238 ? 10.487 29.747 39.580 1.00 50.81 238 VAL A O 1
ATOM 1853 N N . ALA A 1 239 ? 12.337 29.043 40.654 1.00 59.94 239 ALA A N 1
ATOM 1854 C CA . ALA A 1 239 ? 11.671 28.572 41.856 1.00 59.94 239 ALA A CA 1
ATOM 1855 C C . ALA A 1 239 ? 11.075 29.776 42.601 1.00 59.94 239 ALA A C 1
ATOM 1857 O O . ALA A 1 239 ? 11.814 30.629 43.091 1.00 59.94 239 ALA A O 1
ATOM 1858 N N . ASN A 1 240 ? 9.746 29.838 42.664 1.00 48.41 240 ASN A N 1
ATOM 1859 C CA . ASN A 1 240 ? 9.010 30.753 43.529 1.00 48.41 240 ASN A CA 1
ATOM 1860 C C . ASN A 1 240 ? 8.491 29.998 44.770 1.00 48.41 240 ASN A C 1
ATOM 1862 O O . ASN A 1 240 ? 8.230 28.795 44.684 1.00 48.41 240 ASN A O 1
ATOM 1866 N N . PRO A 1 241 ? 8.377 30.688 45.920 1.00 58.59 241 PRO A N 1
ATOM 1867 C CA . PRO A 1 241 ? 8.036 30.102 47.217 1.00 58.59 241 PRO A CA 1
ATOM 1868 C C . PRO A 1 241 ? 6.552 29.6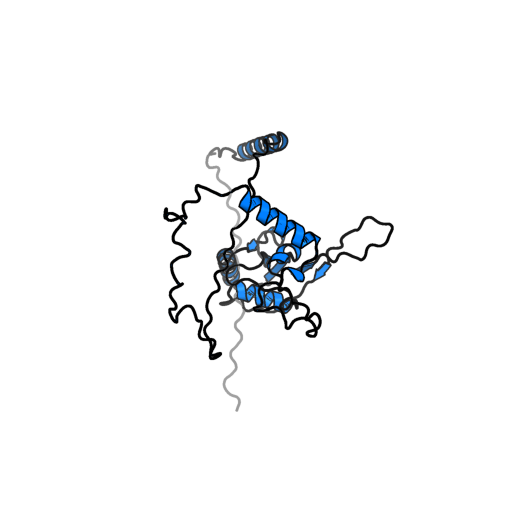94 47.298 1.00 58.59 241 PRO A C 1
ATOM 1870 O O . PRO A 1 241 ? 5.752 30.125 46.463 1.00 58.59 241 PRO A O 1
ATOM 1873 N N . PRO A 1 242 ? 6.170 28.868 48.294 1.00 51.94 242 PRO A N 1
ATOM 1874 C CA . PRO A 1 242 ? 4.824 28.321 48.393 1.00 51.94 242 PRO A CA 1
ATOM 1875 C C . PRO A 1 242 ? 3.840 29.428 48.773 1.00 51.94 242 PRO A C 1
ATOM 1877 O O . PRO A 1 242 ? 3.932 30.014 49.850 1.00 51.94 242 PRO A O 1
ATOM 1880 N N . LEU A 1 243 ? 2.899 29.711 47.875 1.00 48.09 243 LEU A N 1
ATOM 1881 C CA . LEU A 1 243 ? 1.689 30.456 48.193 1.00 48.09 243 LEU A CA 1
ATOM 1882 C C . LEU A 1 243 ? 0.528 29.470 48.250 1.00 48.09 243 LEU A C 1
ATOM 1884 O O . LEU A 1 243 ? 0.218 28.797 47.265 1.00 48.09 243 LEU A O 1
ATOM 1888 N N . ASP A 1 244 ? -0.074 29.402 49.434 1.00 59.28 244 ASP A N 1
ATOM 1889 C CA . ASP A 1 244 ? -1.315 28.701 49.727 1.00 59.28 244 ASP A CA 1
ATOM 1890 C C . ASP A 1 244 ? -2.407 29.080 48.721 1.00 59.28 244 ASP A C 1
ATOM 1892 O O . ASP A 1 244 ? -2.766 30.251 48.564 1.00 59.28 244 ASP A O 1
ATOM 1896 N N . LEU A 1 245 ? -2.954 28.067 48.048 1.00 53.22 245 LEU A N 1
ATOM 1897 C CA . LEU A 1 245 ? -4.141 28.187 47.209 1.00 53.22 245 LEU A CA 1
ATOM 1898 C C . LEU A 1 245 ? -5.376 27.688 47.978 1.00 53.22 245 LEU A C 1
ATOM 1900 O O . LEU A 1 245 ? -5.301 26.686 48.694 1.00 53.22 245 LEU A O 1
ATOM 1904 N N . PRO A 1 246 ? -6.529 28.361 47.819 1.00 58.56 246 PRO A N 1
ATOM 1905 C CA . PRO A 1 246 ? -7.752 28.036 48.528 1.00 58.56 246 PRO A CA 1
ATOM 1906 C C . PRO A 1 246 ? -8.367 26.729 48.018 1.00 58.56 246 PRO A C 1
ATOM 1908 O O . PRO A 1 246 ? -8.463 26.476 46.817 1.00 58.56 246 PRO A O 1
ATOM 1911 N N . SER A 1 247 ? -8.823 25.925 48.979 1.00 55.31 247 SER A N 1
ATOM 1912 C CA . SER A 1 247 ? -9.604 24.702 48.799 1.00 55.31 247 SER A CA 1
ATOM 1913 C C . SER A 1 247 ? -10.782 24.928 47.843 1.00 55.31 247 SER A C 1
ATOM 1915 O O . SER A 1 247 ? -11.715 25.672 48.151 1.00 55.31 247 SER A O 1
ATOM 1917 N N . MET A 1 248 ? -10.737 24.290 46.670 1.00 52.78 248 MET A N 1
ATOM 1918 C CA . MET A 1 248 ? -11.888 24.203 45.772 1.00 52.78 248 MET A CA 1
ATOM 1919 C C . MET A 1 248 ? -12.816 23.060 46.209 1.00 52.78 248 MET A C 1
ATOM 1921 O O . MET A 1 248 ? -12.338 22.005 46.634 1.00 52.78 248 MET A O 1
ATOM 1925 N N . PRO A 1 249 ? -14.144 23.230 46.084 1.00 54.47 249 PRO A N 1
ATOM 1926 C CA . PRO A 1 249 ? -15.113 22.245 46.535 1.00 54.47 249 PRO A CA 1
ATOM 1927 C C . PRO A 1 249 ? -15.037 20.971 45.688 1.00 54.47 249 PRO A C 1
ATOM 1929 O O . PRO A 1 249 ? -15.259 20.980 44.475 1.00 54.47 249 PRO A O 1
ATOM 1932 N N . SER A 1 250 ? -14.746 19.872 46.380 1.00 54.78 250 SER A N 1
ATOM 1933 C CA . SER A 1 250 ? -14.844 18.497 45.902 1.00 54.78 250 SER A CA 1
ATOM 1934 C C . SER A 1 250 ? -16.222 18.251 45.284 1.00 54.78 250 SER A C 1
ATOM 1936 O O . SER A 1 250 ? -17.244 18.269 45.974 1.00 54.78 250 SER A O 1
ATOM 1938 N N . ARG A 1 251 ? -16.268 18.035 43.965 1.00 48.66 251 ARG A N 1
ATOM 1939 C CA . ARG A 1 251 ? -17.466 17.509 43.312 1.00 48.66 251 ARG A CA 1
ATOM 1940 C C . ARG A 1 251 ? -17.544 16.024 43.625 1.00 48.66 251 ARG A C 1
ATOM 1942 O O . ARG A 1 251 ? -16.830 15.215 43.041 1.00 48.66 251 ARG A O 1
ATOM 1949 N N . HIS A 1 252 ? -18.427 15.707 44.561 1.00 50.81 252 HIS A N 1
ATOM 1950 C CA . HIS A 1 252 ? -18.874 14.360 44.863 1.00 50.81 252 HIS A CA 1
ATOM 1951 C C . HIS A 1 252 ? -19.404 13.715 43.575 1.00 50.81 252 HIS A C 1
ATOM 1953 O O . HIS A 1 252 ? -20.444 14.103 43.042 1.00 50.81 252 HIS A O 1
ATOM 1959 N N . CYS A 1 253 ? -18.643 12.761 43.044 1.00 54.12 253 CYS A N 1
ATOM 1960 C CA . CYS A 1 253 ? -19.106 11.873 41.991 1.00 54.12 253 CYS A CA 1
ATOM 1961 C C . CYS A 1 253 ? -20.136 10.935 42.633 1.00 54.12 253 CYS A C 1
ATOM 1963 O O . CYS A 1 253 ? -19.795 10.192 43.553 1.00 54.12 253 CYS A O 1
ATOM 1965 N N . HIS A 1 254 ? -21.399 11.038 42.226 1.00 48.66 254 HIS A N 1
ATOM 1966 C CA . HIS A 1 254 ? -22.419 10.066 42.594 1.00 48.66 254 HIS A CA 1
ATOM 1967 C C . HIS A 1 254 ? -22.237 8.834 41.705 1.00 48.66 254 HIS A C 1
ATOM 1969 O O . HIS A 1 254 ? -22.535 8.880 40.512 1.00 48.66 254 HIS A O 1
ATOM 1975 N N . ASP A 1 255 ? -21.760 7.741 42.299 1.00 49.84 255 ASP A N 1
ATOM 1976 C CA . ASP A 1 255 ? -21.881 6.396 41.741 1.00 49.84 255 ASP A CA 1
ATOM 1977 C C . ASP A 1 255 ? -23.368 6.025 41.683 1.00 49.84 255 ASP A C 1
ATOM 1979 O O . ASP A 1 255 ? -23.958 5.532 42.646 1.00 49.84 255 ASP A O 1
ATOM 1983 N N . ILE A 1 256 ? -24.001 6.293 40.543 1.00 56.88 256 ILE A N 1
ATOM 1984 C CA . ILE A 1 256 ? -25.322 5.756 40.225 1.00 56.88 256 ILE A CA 1
ATOM 1985 C C . ILE A 1 256 ? -25.084 4.392 39.584 1.00 56.88 256 ILE A C 1
ATOM 1987 O O . ILE A 1 256 ? -24.844 4.274 38.382 1.00 56.88 256 ILE A O 1
ATOM 1991 N N . SER A 1 257 ? -25.117 3.356 40.419 1.00 65.31 257 SER A N 1
ATOM 1992 C CA . SER A 1 257 ? -25.182 1.973 39.951 1.00 65.31 257 SER A CA 1
ATOM 1993 C C . SER A 1 257 ? -26.503 1.752 39.196 1.00 65.31 257 SER A C 1
ATOM 1995 O O . SER A 1 257 ? -27.555 2.156 39.700 1.00 65.31 257 SER A O 1
ATOM 1997 N N . PRO A 1 258 ? -26.491 1.132 38.002 1.00 71.88 258 PRO A N 1
ATOM 1998 C CA . PRO A 1 258 ? -27.718 0.812 37.283 1.00 71.88 258 PRO A CA 1
ATOM 1999 C C . PRO A 1 258 ? -28.534 -0.254 38.043 1.00 71.88 258 PRO A C 1
ATOM 2001 O O . PRO A 1 258 ? -27.946 -1.148 38.658 1.00 71.88 258 PRO A O 1
ATOM 2004 N N . PRO A 1 259 ? -29.878 -0.187 38.012 1.00 69.56 259 PRO A N 1
ATOM 2005 C CA . PRO A 1 259 ? -30.730 -1.172 38.668 1.00 69.56 259 PRO A CA 1
ATOM 2006 C C . PRO A 1 259 ? -30.566 -2.547 38.009 1.00 69.56 259 PRO A C 1
ATOM 2008 O O . PRO A 1 259 ? -30.715 -2.698 36.797 1.00 69.56 259 PRO A O 1
ATOM 2011 N N . LEU A 1 260 ? -30.255 -3.551 38.830 1.00 67.69 260 LEU A N 1
ATOM 2012 C CA . LEU A 1 260 ? -30.227 -4.960 38.445 1.00 67.69 260 LEU A CA 1
ATOM 2013 C C . LEU A 1 260 ? -31.638 -5.412 38.044 1.00 67.69 260 LEU A C 1
ATOM 2015 O O . LEU A 1 260 ? -32.589 -5.256 38.810 1.00 67.69 260 LEU A O 1
ATOM 2019 N N . SER A 1 261 ? -31.763 -5.983 36.847 1.00 74.12 261 SER A N 1
ATOM 2020 C CA . SER A 1 261 ? -33.000 -6.603 36.372 1.00 74.12 261 SER A CA 1
ATOM 2021 C C . SER A 1 261 ? -33.406 -7.787 37.267 1.00 74.12 261 SER A C 1
ATOM 2023 O O . SER A 1 261 ? -32.533 -8.557 37.679 1.00 74.12 261 SER A O 1
ATOM 2025 N N . PRO A 1 262 ? -34.709 -7.973 37.554 1.00 76.50 262 PRO A N 1
ATOM 2026 C CA . PRO A 1 262 ? -35.188 -9.096 38.352 1.00 76.50 262 PRO A CA 1
ATOM 2027 C C . PRO A 1 262 ? -35.004 -10.424 37.607 1.00 76.50 262 PRO A C 1
ATOM 2029 O O . PRO A 1 262 ? -35.208 -10.514 36.396 1.00 76.50 262 PRO A O 1
ATOM 2032 N N . ALA A 1 263 ? -34.621 -11.460 38.353 1.00 70.31 263 ALA A N 1
ATOM 2033 C CA . ALA A 1 263 ? -34.512 -12.819 37.843 1.00 70.31 263 ALA A CA 1
ATOM 2034 C C . ALA A 1 263 ? -35.897 -13.369 37.438 1.00 70.31 263 ALA A C 1
ATOM 2036 O O . ALA A 1 263 ? -36.891 -13.059 38.104 1.00 70.31 263 ALA A O 1
ATOM 2037 N N . PRO A 1 264 ? -35.981 -14.185 36.372 1.00 72.81 264 PRO A N 1
ATOM 2038 C CA . PRO A 1 264 ? -37.232 -14.808 35.960 1.00 72.81 264 PRO A CA 1
ATOM 2039 C C . PRO A 1 264 ? -37.746 -15.765 37.043 1.00 72.81 264 PRO A C 1
ATOM 2041 O O . PRO A 1 264 ? -36.978 -16.506 37.657 1.00 72.81 264 PRO A O 1
ATOM 2044 N N . ALA A 1 265 ? -39.059 -15.728 37.277 1.00 68.94 265 ALA A N 1
ATOM 2045 C CA . ALA A 1 265 ? -39.730 -16.594 38.233 1.00 68.94 265 ALA A CA 1
ATOM 2046 C C . ALA A 1 265 ? -39.592 -18.065 37.814 1.00 68.94 265 ALA A C 1
ATOM 2048 O O . ALA A 1 265 ? -39.885 -18.432 36.676 1.00 68.94 265 ALA A O 1
ATOM 2049 N N . ALA A 1 266 ? -39.144 -18.905 38.746 1.00 63.91 266 ALA A N 1
ATOM 2050 C CA . ALA A 1 266 ? -39.123 -20.347 38.570 1.00 63.91 266 ALA A CA 1
ATOM 2051 C C . ALA A 1 266 ? -40.555 -20.891 38.665 1.00 63.91 266 ALA A C 1
ATOM 2053 O O . ALA A 1 266 ? -41.214 -20.713 39.688 1.00 63.91 266 ALA A O 1
ATOM 2054 N N . GLY A 1 267 ? -41.005 -21.572 37.612 1.00 73.12 267 GLY A N 1
ATOM 2055 C CA . GLY A 1 267 ? -42.260 -22.322 37.604 1.00 73.12 267 GLY A CA 1
ATOM 2056 C C . GLY A 1 267 ? -43.285 -21.770 36.622 1.00 73.12 267 GLY A C 1
ATOM 2057 O O . GLY A 1 267 ? -44.129 -20.950 36.969 1.00 73.12 267 GLY A O 1
ATOM 2058 N N . THR A 1 268 ? -43.234 -22.259 35.390 1.00 49.91 268 THR A N 1
ATOM 2059 C CA . THR A 1 268 ? -44.421 -22.380 34.540 1.00 49.91 268 THR A CA 1
ATOM 2060 C C . THR A 1 268 ? -44.209 -23.623 33.687 1.00 49.91 268 THR A C 1
ATOM 2062 O O . THR A 1 268 ? -43.379 -23.625 32.779 1.00 49.91 268 THR A O 1
ATOM 2065 N N . GLU A 1 269 ? -44.859 -24.704 34.120 1.00 52.28 269 GLU A N 1
ATOM 2066 C CA . GLU A 1 269 ? -45.160 -25.887 33.306 1.00 52.28 269 GLU A CA 1
ATOM 2067 C C . GLU A 1 269 ? -46.149 -25.534 32.188 1.00 52.28 269 GLU A C 1
ATOM 2069 O O . GLU A 1 269 ? -46.976 -24.612 32.400 1.00 52.28 269 GLU A O 1
#

pLDDT: mean 72.22, std 18.1, range [37.53, 97.31]

Secondary structure (DSSP, 8-state):
-EEEEE-----TTS----EEEEE--------SS--HHHHHHHHHHHTT-TTTB---SS----EEEEETT-TTGGGGPEEE-SHHHHHHHHHHHHT-SS---EEEEEEGGGGGGGB--------TTS-SS-SSS---GGGS-HHHHHHHHHHHHHHHHS--TT---TT---TTSTTTS-----TTTS----------------PPP-----------HHHHHHHHHHHHHHHHS------PPP-PPP----------PPPPPPPPPS---

Foldseek 3Di:
DEWDFDFDDDDDDDDGDTDIDDDDFDDDDDLPPDFPQNVVCVVCVRVVNNQWFHADPWWGAKKWKDWPPDVPGPNNTDIDTGRVSVVVVSVVVVPDPDDIDMDMYGYVVSRPVGTDPPPPPPDPPPPDDPPPDDPDLVPDPPVVNVVVVVVVVVCVVCVPPDPQPPPNDDPPCPVVDPPPPDVVPVPPPPPDDDDDDDDDDDDDDPPPPDDPDDDDVVVVVVVVVVVVVVVVPPPPPDDDDDDDDDDDDDDDDDPPDDDDDDDDDPDDD

Organism: NCBI:txid994086

Radius of gyration: 33.69 Å; chains: 1; bounding box: 94×65×88 Å

Sequence (269 aa):
MVYSTTKKPVSSRGKPTVKKLRTTKTDHILMDEISHVDFIKAFLRIHDLTDQYSPGVHFGPQFKLWWTDLSGGKLGASTIENNHDFDVARAALLKKKKDASVQVEFDVEAMDGYQIWKRVDQDEHDKLGHGTKVPCAEAFSSEFQLYGAMILQLKCKWTCEKHHSEHGEVAADAMKHEPPNTIDFDGLCDGRLNGTKPCGHVGPHSVTLSNPTLPDATTMLLTAVTSLVASQLTSKSVANPPLDLPSMPSRHCHDISPPLSPAPAAGTE